Protein AF-A0A831X193-F1 (afdb_monomer)

Secondary structure (DSSP, 8-state):
-EE-TTT--EE-TT-SB-TTT--B----------------------GGG--S-----PPPPP----PPPPPPP-PPP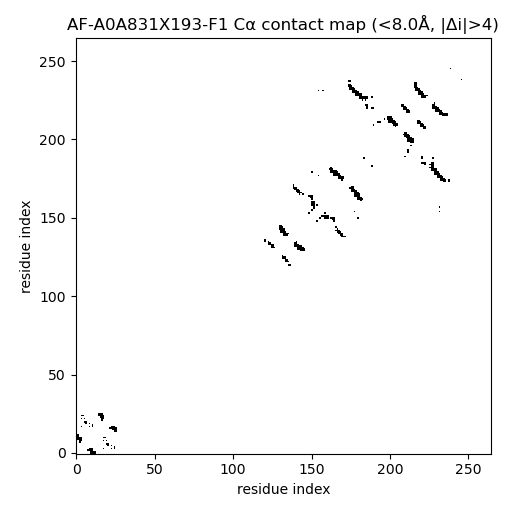PPPPPP----THHHHHHHHHHHHHHHHHHHHHHHHHHHHHHS--------BTTEEEEEETTEEEEEETTS---HHHHHGGG--TTPEEEEEEE-GGG-EEEEEEESS-HHHHHHHHHHH--SEEEEEEETTEEEEEETTEEEEEEEETTEEEEEEEESS--TT-TTS---PPPPPPPPPPPPPPPPP-

Mean predicted aligned error: 22.87 Å

Nearest PDB structures (foldseek):
  1vr8-assembly1_A  TM=3.930E-01  e=2.873E-01  Thermotoga maritima
  4v19-assembly1_X  TM=3.098E-01  e=3.589E+00  Sus scrofa
  6zm5-assembly1_U  TM=2.955E-01  e=4.752E+00  Homo sapiens
  7nqh-assembly1_BX  TM=2.804E-01  e=4.752E+00  Sus scrofa

Foldseek 3Di:
DDADPVPRDDDDPPDQADPPPGHGPDDPPDPPPDDPPDPPDDDDPDPPPPDDDDDDDDDDDDDPPDDDDDDDDPDDDDDDDDDDDDDCVVVVVVVVVVVVVVVVVVVVVVCVVVCVVPDQPDFPQPCPPAWGWTDRDPWTWTQGPDDDPQQCVVVPLPDDRQWAWRGKTDPDQFKIKTKTKHLDDQVVVVVVCVVSQPAFPDWDDDPFWTWTAHQFWIWIWGDDPSMIMIITIGGHPPPDDPPDPPPPPDDPPDDPDDPPDDDDD

Radius of gyration: 37.81 Å; Cα contacts (8 Å, |Δi|>4): 273; chains: 1; bounding box: 96×84×96 Å

pLDDT: mean 70.25, std 16.81, range [34.94, 93.31]

Sequence (265 aa):
MALCPSCGTEANETARFCRKCGSRLMAPLQDEIPTQNLPAGAAPPDPAAQRTTGATYMPPVLPETYATPPPSPVFAAPAAAPPKKRSKFLYIALGSMLFFVILIVAGIGAAFWFISRNIPRMPQVSTDGKKTSVSIGDKQIVVDESGEISASEVLGEFAYEDAKVVSSITYGDKGKLVVMETDDPFEDVAEYYKSKIKERRFFSEADQAMVIAFDKGMVTITPEGDKTKISVLMGETIPGIPGLPGIPPIPPPPPPEAPPPVPKR

Structure (mmCIF, N/CA/C/O backbone):
data_AF-A0A831X193-F1
#
_entry.id   AF-A0A831X193-F1
#
loop_
_atom_site.group_PDB
_atom_site.id
_atom_site.type_symbol
_atom_site.label_atom_id
_atom_site.label_alt_id
_atom_site.label_comp_id
_atom_site.label_asym_id
_atom_site.label_entity_id
_atom_site.label_seq_id
_atom_site.pdbx_PDB_ins_code
_atom_site.Cartn_x
_atom_site.Cartn_y
_atom_site.Cartn_z
_atom_site.occupancy
_atom_site.B_iso_or_equiv
_atom_site.auth_seq_id
_atom_site.auth_comp_id
_atom_site.auth_asym_id
_atom_site.auth_atom_id
_atom_site.pdbx_PDB_model_num
ATOM 1 N N . MET A 1 1 ? 21.883 -16.047 -5.860 1.00 73.50 1 MET A N 1
ATOM 2 C CA . MET A 1 1 ? 21.391 -14.695 -6.200 1.00 73.50 1 MET A CA 1
ATOM 3 C C . MET A 1 1 ? 20.637 -14.194 -4.975 1.00 73.50 1 MET A C 1
ATOM 5 O O . MET A 1 1 ? 19.925 -14.998 -4.388 1.00 73.50 1 MET A O 1
ATOM 9 N N . ALA A 1 2 ? 20.807 -12.941 -4.543 1.00 83.38 2 ALA A N 1
ATOM 10 C CA . ALA A 1 2 ? 20.190 -12.435 -3.308 1.00 83.38 2 ALA A CA 1
ATOM 11 C C . ALA A 1 2 ? 19.056 -11.447 -3.619 1.00 83.38 2 ALA A C 1
ATOM 13 O O . ALA A 1 2 ? 19.139 -10.699 -4.590 1.00 83.38 2 ALA A O 1
ATOM 14 N N . LEU A 1 3 ? 18.004 -11.416 -2.801 1.00 89.94 3 LEU A N 1
ATOM 15 C CA . LEU A 1 3 ? 16.920 -10.438 -2.928 1.00 89.94 3 LEU A CA 1
ATOM 16 C C . LEU A 1 3 ? 17.156 -9.268 -1.975 1.00 89.94 3 LEU A C 1
ATOM 18 O O . LEU A 1 3 ? 17.534 -9.451 -0.820 1.00 89.94 3 LEU A O 1
ATOM 22 N N . CYS A 1 4 ? 16.922 -8.051 -2.459 1.00 90.94 4 CYS A N 1
ATOM 23 C CA . CYS A 1 4 ? 16.998 -6.863 -1.625 1.00 90.94 4 CYS A CA 1
ATOM 24 C C . CYS A 1 4 ? 15.888 -6.870 -0.558 1.00 90.94 4 CYS A C 1
ATOM 26 O O . CYS A 1 4 ? 14.716 -6.855 -0.936 1.00 90.94 4 CYS A O 1
ATOM 28 N N . PRO A 1 5 ? 16.210 -6.782 0.745 1.00 87.06 5 PRO A N 1
ATOM 29 C CA . PRO A 1 5 ? 15.198 -6.793 1.803 1.00 87.06 5 PRO A CA 1
ATOM 30 C C . PRO A 1 5 ? 14.317 -5.536 1.800 1.00 87.06 5 PRO A C 1
ATOM 32 O O . PRO A 1 5 ? 13.207 -5.562 2.311 1.00 87.06 5 PRO A O 1
ATOM 35 N N . SER A 1 6 ? 14.783 -4.434 1.204 1.00 90.12 6 SER A N 1
ATOM 36 C CA . SER A 1 6 ? 14.039 -3.167 1.189 1.00 90.12 6 SER A CA 1
ATOM 37 C C . SER A 1 6 ? 13.126 -2.994 -0.024 1.00 90.12 6 SER A C 1
ATOM 39 O O . SER A 1 6 ? 12.162 -2.246 0.055 1.00 90.12 6 SER A O 1
ATOM 41 N N . CYS A 1 7 ? 13.435 -3.611 -1.171 1.00 91.50 7 CYS A N 1
ATOM 42 C CA . CYS A 1 7 ? 12.650 -3.405 -2.400 1.00 91.50 7 CYS A CA 1
ATOM 43 C C . CYS A 1 7 ? 12.382 -4.674 -3.223 1.00 91.50 7 CYS A C 1
ATOM 45 O O . CYS A 1 7 ? 11.869 -4.578 -4.340 1.00 91.50 7 CYS A O 1
ATOM 47 N N . GLY A 1 8 ? 12.786 -5.847 -2.728 1.00 89.88 8 GLY A N 1
ATOM 48 C CA . GLY A 1 8 ? 12.520 -7.150 -3.345 1.00 89.88 8 GLY A CA 1
ATOM 49 C C . GLY A 1 8 ? 13.211 -7.392 -4.687 1.00 89.88 8 GLY A C 1
ATOM 50 O O . GLY A 1 8 ? 12.898 -8.358 -5.369 1.00 89.88 8 GLY A O 1
ATOM 51 N N . THR A 1 9 ? 14.123 -6.515 -5.110 1.00 93.19 9 THR A N 1
ATOM 52 C CA . THR A 1 9 ? 14.795 -6.654 -6.409 1.00 93.19 9 THR A CA 1
ATOM 53 C C . THR A 1 9 ? 16.001 -7.569 -6.298 1.00 93.19 9 THR A C 1
ATOM 55 O O . THR A 1 9 ? 16.767 -7.472 -5.336 1.00 93.19 9 THR A O 1
ATOM 58 N N . GLU A 1 10 ? 16.168 -8.432 -7.296 1.00 91.81 10 GLU A N 1
ATOM 59 C CA . GLU A 1 10 ? 17.323 -9.312 -7.416 1.00 91.81 10 GLU A CA 1
ATOM 60 C C . GLU A 1 10 ? 18.619 -8.506 -7.476 1.00 91.81 10 GLU A C 1
ATOM 62 O O . GLU A 1 10 ? 18.761 -7.519 -8.204 1.00 91.81 10 GLU A O 1
ATOM 67 N N . ALA A 1 11 ? 19.580 -8.942 -6.680 1.00 88.25 11 ALA A N 1
ATOM 68 C CA . ALA A 1 11 ? 20.898 -8.374 -6.601 1.00 88.25 11 ALA A CA 1
ATOM 69 C C . ALA A 1 11 ? 21.957 -9.473 -6.662 1.00 88.25 11 ALA A C 1
ATOM 71 O O . ALA A 1 11 ? 21.767 -10.624 -6.254 1.00 88.25 11 ALA A O 1
ATOM 72 N N . ASN A 1 12 ? 23.113 -9.086 -7.191 1.00 84.75 12 ASN A N 1
ATOM 73 C CA . ASN A 1 12 ? 24.299 -9.921 -7.142 1.00 84.75 12 ASN A CA 1
ATOM 74 C C . ASN A 1 12 ? 24.701 -10.129 -5.671 1.00 84.75 12 ASN A C 1
ATOM 76 O O . ASN A 1 12 ? 24.709 -9.172 -4.903 1.00 84.75 12 ASN A O 1
ATOM 80 N N . GLU A 1 13 ? 25.055 -11.356 -5.292 1.00 79.62 13 GLU A N 1
ATOM 81 C CA . GLU A 1 13 ? 25.441 -11.718 -3.917 1.00 79.62 13 GLU A CA 1
ATOM 82 C C . GLU A 1 13 ? 26.675 -10.951 -3.414 1.00 79.62 13 GLU A C 1
ATOM 84 O O . GLU A 1 13 ? 26.859 -10.786 -2.215 1.00 79.62 13 GLU A O 1
ATOM 89 N N . THR A 1 14 ? 27.498 -10.427 -4.327 1.00 83.12 14 THR A N 1
ATOM 90 C CA . THR A 1 14 ? 28.663 -9.586 -4.005 1.00 83.12 14 THR A CA 1
ATOM 91 C C . THR A 1 14 ? 28.343 -8.087 -3.930 1.00 83.12 14 THR A C 1
ATOM 93 O O . THR A 1 14 ? 29.209 -7.279 -3.583 1.00 83.12 14 THR A O 1
ATOM 96 N N . ALA A 1 15 ? 27.117 -7.671 -4.266 1.00 84.94 15 ALA A N 1
ATOM 97 C CA . ALA A 1 15 ? 26.733 -6.266 -4.243 1.00 84.94 15 ALA A CA 1
ATOM 98 C C . ALA A 1 15 ? 26.520 -5.792 -2.799 1.00 84.94 15 ALA A C 1
ATOM 100 O O . ALA A 1 15 ? 25.685 -6.316 -2.074 1.00 84.94 15 ALA A O 1
ATOM 101 N N . ARG A 1 16 ? 27.238 -4.739 -2.393 1.00 88.62 16 ARG A N 1
ATOM 102 C CA . ARG A 1 16 ? 27.082 -4.134 -1.055 1.00 88.62 16 ARG A CA 1
ATOM 103 C C . ARG A 1 16 ? 25.801 -3.304 -0.921 1.00 88.62 16 ARG A C 1
ATOM 105 O O . ARG A 1 16 ? 25.277 -3.163 0.182 1.00 88.62 16 ARG A O 1
ATOM 112 N N . PHE A 1 17 ? 25.298 -2.782 -2.041 1.00 92.12 17 PHE A N 1
ATOM 113 C CA . PHE A 1 17 ? 24.125 -1.912 -2.116 1.00 92.12 17 PHE A CA 1
ATOM 114 C C . PHE A 1 17 ? 23.196 -2.332 -3.261 1.00 92.12 17 PHE A C 1
ATOM 116 O O . PHE A 1 17 ? 23.651 -2.784 -4.316 1.00 92.12 17 PHE A O 1
ATOM 123 N N . CYS A 1 18 ? 21.893 -2.143 -3.072 1.00 92.31 18 CYS A N 1
ATOM 124 C CA . CYS A 1 18 ? 20.879 -2.374 -4.085 1.00 92.31 18 CYS A CA 1
ATOM 125 C C . CYS A 1 18 ? 20.946 -1.288 -5.164 1.00 92.31 18 CYS A C 1
ATOM 127 O O . CYS A 1 18 ? 20.848 -0.101 -4.866 1.00 92.31 18 CYS A O 1
ATOM 129 N N . ARG A 1 19 ? 21.027 -1.686 -6.438 1.00 91.25 19 ARG A N 1
ATOM 130 C CA . ARG A 1 19 ? 21.052 -0.741 -7.570 1.00 91.25 19 ARG A CA 1
ATOM 131 C C . ARG A 1 19 ? 19.711 -0.050 -7.839 1.00 91.25 19 ARG A C 1
ATOM 133 O O . ARG A 1 19 ? 19.689 0.921 -8.583 1.00 91.25 19 ARG A O 1
ATOM 140 N N . LYS A 1 20 ? 18.608 -0.556 -7.273 1.00 92.25 20 LYS A N 1
ATOM 141 C CA . LYS A 1 20 ? 17.260 -0.007 -7.484 1.00 92.25 20 LYS A CA 1
ATOM 142 C C . LYS A 1 20 ? 16.848 0.987 -6.400 1.00 92.25 20 LYS A C 1
ATOM 144 O O . LYS A 1 20 ? 16.319 2.037 -6.730 1.00 92.25 20 LYS A O 1
ATOM 149 N N . CYS A 1 21 ? 17.076 0.662 -5.127 1.00 91.75 21 CYS A N 1
ATOM 150 C CA . CYS A 1 21 ? 16.648 1.503 -4.001 1.00 91.75 21 CYS A CA 1
ATOM 151 C C . CYS A 1 21 ? 17.797 2.039 -3.134 1.00 91.75 21 CYS A C 1
ATOM 153 O O . CYS A 1 21 ? 17.545 2.774 -2.187 1.00 91.75 21 CYS A O 1
ATOM 155 N N . GLY A 1 22 ? 19.048 1.653 -3.405 1.00 90.12 22 GLY A N 1
ATOM 156 C CA . GLY A 1 22 ? 20.216 2.101 -2.641 1.00 90.12 22 GLY A CA 1
ATOM 157 C C . GLY A 1 22 ? 20.411 1.430 -1.276 1.00 90.12 22 GLY A C 1
ATOM 158 O O . GLY A 1 22 ? 21.401 1.721 -0.606 1.00 90.12 22 GLY A O 1
ATOM 159 N N . SER A 1 23 ? 19.524 0.524 -0.846 1.00 91.12 23 SER A N 1
ATOM 160 C CA . SER A 1 23 ? 19.652 -0.112 0.471 1.00 91.12 23 SER A CA 1
ATOM 161 C C . SER A 1 23 ? 20.858 -1.052 0.559 1.00 91.12 23 SER A C 1
ATOM 163 O O . SER A 1 23 ? 21.284 -1.641 -0.436 1.00 91.12 23 SER A O 1
ATOM 165 N N . ARG A 1 24 ? 21.441 -1.192 1.755 1.00 89.12 24 ARG A N 1
ATOM 166 C CA . ARG A 1 24 ? 22.560 -2.116 1.997 1.00 89.12 24 ARG A CA 1
ATOM 167 C C . ARG A 1 24 ? 22.063 -3.561 1.946 1.00 89.12 24 ARG A C 1
ATOM 169 O O . ARG A 1 24 ? 21.052 -3.883 2.559 1.00 89.12 24 ARG A O 1
ATOM 176 N N . LEU A 1 25 ? 22.773 -4.415 1.213 1.00 87.31 25 LEU A N 1
ATOM 177 C CA . LEU A 1 25 ? 22.426 -5.834 1.041 1.00 87.31 25 LEU A CA 1
ATOM 178 C C . LEU A 1 25 ? 23.230 -6.752 1.963 1.00 87.31 25 LEU A C 1
ATOM 180 O O . LEU A 1 25 ? 22.760 -7.824 2.325 1.00 87.31 25 LEU A O 1
ATOM 184 N N . MET A 1 26 ? 24.428 -6.319 2.360 1.00 75.88 26 MET A N 1
ATOM 185 C CA . MET A 1 26 ? 25.214 -6.998 3.381 1.00 75.88 26 MET A CA 1
ATOM 186 C C . MET A 1 26 ? 24.962 -6.323 4.726 1.00 75.88 26 MET A C 1
ATOM 188 O O . MET A 1 26 ? 25.371 -5.178 4.936 1.00 75.88 26 MET A O 1
ATOM 192 N N . ALA A 1 27 ? 24.319 -7.045 5.640 1.00 64.94 27 ALA A N 1
ATOM 193 C CA . ALA A 1 27 ? 24.503 -6.779 7.056 1.00 64.94 27 ALA A CA 1
ATOM 194 C C . ALA A 1 27 ? 25.955 -7.159 7.399 1.00 64.94 27 ALA A C 1
ATOM 196 O O . ALA A 1 27 ? 26.384 -8.257 7.028 1.00 64.94 27 ALA A O 1
ATOM 197 N N . PRO A 1 28 ? 26.755 -6.293 8.045 1.00 53.69 28 PRO A N 1
ATOM 198 C CA . PRO A 1 28 ? 27.943 -6.798 8.709 1.00 53.69 28 PRO A CA 1
ATOM 199 C C . PRO A 1 28 ? 27.458 -7.815 9.746 1.00 53.69 28 PRO A C 1
ATOM 201 O O . PRO A 1 28 ? 26.552 -7.507 10.519 1.00 53.69 28 PRO A O 1
ATOM 204 N N . LEU A 1 29 ? 28.029 -9.022 9.739 1.00 49.09 29 LEU A N 1
ATOM 205 C CA . LEU A 1 29 ? 28.029 -9.860 10.932 1.00 49.09 29 LEU A CA 1
ATOM 206 C C . LEU A 1 29 ? 28.669 -9.003 12.024 1.00 49.09 29 LEU A C 1
ATOM 208 O O . LEU A 1 29 ? 29.875 -8.760 12.006 1.00 49.09 29 LEU A O 1
ATOM 212 N N . GLN A 1 30 ? 27.829 -8.425 12.872 1.00 49.09 30 GLN A N 1
ATOM 213 C CA . GLN A 1 30 ? 28.268 -7.752 14.073 1.00 49.09 30 GLN A CA 1
ATOM 214 C C . GLN A 1 30 ? 28.694 -8.862 15.028 1.00 49.09 30 GLN A C 1
ATOM 216 O O . GLN A 1 30 ? 27.872 -9.423 15.742 1.00 49.09 30 GLN A O 1
ATOM 221 N N . ASP A 1 31 ? 29.988 -9.167 15.045 1.00 53.47 31 ASP A N 1
ATOM 222 C CA . ASP A 1 31 ? 30.621 -9.268 16.350 1.00 53.47 31 ASP A CA 1
ATOM 223 C C . ASP A 1 31 ? 30.536 -7.854 16.930 1.00 53.47 31 ASP A C 1
ATOM 225 O O . ASP A 1 31 ? 31.276 -6.948 16.532 1.00 53.47 31 ASP A O 1
ATOM 229 N N . GLU A 1 32 ? 29.523 -7.627 17.766 1.00 58.47 32 GLU A N 1
ATOM 230 C CA . GLU A 1 32 ? 29.393 -6.417 18.567 1.00 58.47 32 GLU A CA 1
ATOM 231 C C . GLU A 1 32 ? 30.626 -6.319 19.467 1.00 58.47 32 GLU A C 1
ATOM 233 O O . GLU A 1 32 ? 30.670 -6.840 20.579 1.00 58.47 32 GLU A O 1
ATOM 238 N N . ILE A 1 33 ? 31.661 -5.632 18.989 1.00 58.41 33 ILE A N 1
ATOM 239 C CA . ILE A 1 33 ? 32.638 -5.046 19.894 1.00 58.41 33 ILE A CA 1
ATOM 240 C C . ILE A 1 33 ? 31.865 -3.953 20.641 1.00 58.41 33 ILE A C 1
ATOM 242 O O . ILE A 1 33 ? 31.308 -3.067 19.982 1.00 58.41 33 ILE A O 1
ATOM 246 N N . PRO A 1 34 ? 31.793 -3.999 21.984 1.00 63.81 34 PRO A N 1
ATOM 247 C CA . PRO A 1 34 ? 31.086 -2.998 22.764 1.00 63.81 34 PRO A CA 1
ATOM 248 C C . PRO A 1 34 ? 31.593 -1.615 22.373 1.00 63.81 34 PRO A C 1
ATOM 250 O O . PRO A 1 34 ? 32.782 -1.318 22.505 1.00 63.81 34 PRO A O 1
ATOM 253 N N . THR A 1 35 ? 30.696 -0.771 21.866 1.00 61.88 35 THR A N 1
ATOM 254 C CA . THR A 1 35 ? 31.020 0.632 21.616 1.00 61.88 35 THR A CA 1
ATOM 255 C C . THR A 1 35 ? 31.383 1.249 22.962 1.00 61.88 35 THR A C 1
ATOM 257 O O . THR A 1 35 ? 30.531 1.402 23.837 1.00 61.88 35 THR A O 1
ATOM 260 N N . GLN A 1 36 ? 32.665 1.558 23.155 1.00 68.69 36 GLN A N 1
ATOM 261 C CA . GLN A 1 36 ? 33.128 2.279 24.330 1.00 68.69 36 GLN A CA 1
ATOM 262 C C . GLN A 1 36 ? 32.456 3.654 24.326 1.00 68.69 36 GLN A C 1
ATOM 264 O O . GLN A 1 36 ? 32.756 4.495 23.479 1.00 68.69 36 GLN A O 1
ATOM 269 N N . ASN A 1 37 ? 31.537 3.878 25.268 1.00 61.72 37 ASN A N 1
ATOM 270 C CA . ASN A 1 37 ? 31.042 5.214 25.577 1.00 61.72 37 ASN A CA 1
ATOM 271 C C . ASN A 1 37 ? 32.228 6.042 26.081 1.00 61.72 37 ASN A C 1
ATOM 273 O O . ASN A 1 37 ? 32.642 5.925 27.236 1.00 61.72 37 ASN A O 1
ATOM 277 N N . LEU A 1 38 ? 32.804 6.851 25.195 1.00 67.00 38 LEU A N 1
ATOM 278 C CA . LEU A 1 38 ? 33.700 7.925 25.593 1.00 67.00 38 LEU A CA 1
ATOM 279 C C . LEU A 1 38 ? 32.885 8.905 26.451 1.00 67.00 38 LEU A C 1
ATOM 281 O O . LEU A 1 38 ? 31.767 9.257 26.061 1.00 67.00 38 LEU A O 1
ATOM 285 N N . PRO A 1 39 ? 33.396 9.339 27.618 1.00 66.31 39 PRO A N 1
ATOM 286 C CA . PRO A 1 39 ? 32.739 10.379 28.394 1.00 66.31 39 PRO A CA 1
ATOM 287 C C . PRO A 1 39 ? 32.522 11.597 27.496 1.00 66.31 39 PRO A C 1
ATOM 289 O O . PRO A 1 39 ? 33.375 11.903 26.661 1.00 66.31 39 PRO A O 1
ATOM 292 N N . ALA A 1 40 ? 31.381 12.267 27.668 1.00 62.28 40 ALA A N 1
ATOM 293 C CA . ALA A 1 40 ? 31.058 13.514 26.988 1.00 62.28 40 ALA A CA 1
ATOM 294 C C . ALA A 1 40 ? 32.113 14.574 27.345 1.00 62.28 40 ALA A C 1
ATOM 296 O O . ALA A 1 40 ? 31.983 15.325 28.311 1.00 62.28 40 ALA A O 1
ATOM 297 N N . GLY A 1 41 ? 33.207 14.569 26.587 1.00 59.09 41 GLY A N 1
ATOM 298 C CA . GLY A 1 41 ? 34.211 15.612 26.578 1.00 59.09 41 GLY A CA 1
ATOM 299 C C . GLY A 1 41 ? 33.568 16.888 26.061 1.00 59.09 41 GLY A C 1
ATOM 300 O O . GLY A 1 41 ? 32.733 16.844 25.159 1.00 59.09 41 GLY A O 1
ATOM 301 N N . ALA A 1 42 ? 33.933 17.997 26.698 1.00 61.22 42 ALA A N 1
ATOM 302 C CA . ALA A 1 42 ? 33.424 19.336 26.452 1.00 61.22 42 ALA A CA 1
ATOM 303 C C . ALA A 1 42 ? 33.214 19.649 24.962 1.00 61.22 42 ALA A C 1
ATOM 305 O O . ALA A 1 42 ? 33.984 19.211 24.105 1.00 61.22 42 ALA A O 1
ATOM 306 N N . ALA A 1 43 ? 32.170 20.441 24.698 1.00 58.84 43 ALA A N 1
ATOM 307 C CA . ALA A 1 43 ? 31.833 20.958 23.382 1.00 58.84 43 ALA A CA 1
ATOM 308 C C . ALA A 1 43 ? 33.096 21.381 22.603 1.00 58.84 43 ALA A C 1
ATOM 310 O O . ALA A 1 43 ? 33.970 22.038 23.180 1.00 58.84 43 ALA A O 1
ATOM 311 N N . PRO A 1 44 ? 33.212 21.013 21.315 1.00 61.47 44 PRO A N 1
ATOM 312 C CA . PRO A 1 44 ? 34.333 21.449 20.500 1.00 61.47 44 PRO A CA 1
ATOM 313 C C . PRO A 1 44 ? 34.376 22.985 20.496 1.00 61.47 44 PRO A C 1
ATOM 315 O O . PRO A 1 44 ? 33.325 23.615 20.345 1.00 61.47 44 PRO A O 1
ATOM 318 N N . PRO A 1 45 ? 35.552 23.609 20.686 1.00 61.16 45 PRO A N 1
ATOM 319 C CA . PRO A 1 45 ? 35.663 25.048 20.561 1.00 61.16 45 PRO A CA 1
ATOM 320 C C . PRO A 1 45 ? 35.310 25.474 19.133 1.00 61.16 45 PRO A C 1
ATOM 322 O O . PRO A 1 45 ? 35.615 24.790 18.155 1.00 61.16 45 PRO A O 1
ATOM 325 N N . ASP A 1 46 ? 34.649 26.622 19.068 1.00 50.34 46 ASP A N 1
ATOM 326 C CA . ASP A 1 46 ? 34.223 27.346 17.877 1.00 50.34 46 ASP A CA 1
ATOM 327 C C . ASP A 1 46 ? 35.296 27.313 16.757 1.00 50.34 46 ASP A C 1
ATOM 329 O O . ASP A 1 46 ? 36.438 27.730 16.994 1.00 50.34 46 ASP A O 1
ATOM 333 N N . PRO A 1 47 ? 34.985 26.866 15.521 1.00 51.00 47 PRO A N 1
ATOM 334 C CA . PRO A 1 47 ? 35.955 26.838 14.420 1.00 51.00 47 PRO A CA 1
ATOM 335 C C . PRO A 1 47 ? 36.401 28.236 13.946 1.00 51.00 47 PRO A C 1
ATOM 337 O O . PRO A 1 47 ? 37.230 28.355 13.043 1.00 51.00 47 PRO A O 1
ATOM 340 N N . ALA A 1 48 ? 35.907 29.310 14.567 1.00 53.94 48 ALA A N 1
ATOM 341 C CA . ALA A 1 48 ? 36.287 30.684 14.262 1.00 53.94 48 ALA A CA 1
ATOM 342 C C . ALA A 1 48 ? 37.686 31.107 14.772 1.00 53.94 48 ALA A C 1
ATOM 344 O O . ALA A 1 48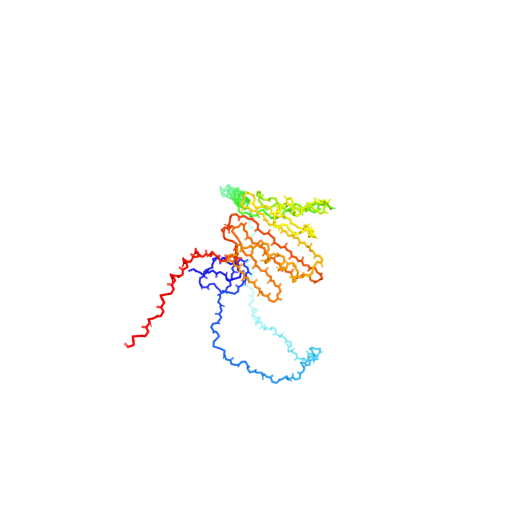 ? 38.154 32.182 14.395 1.00 53.94 48 ALA A O 1
ATOM 345 N N . ALA A 1 49 ? 38.383 30.298 15.584 1.00 54.94 49 ALA A N 1
ATOM 346 C CA . ALA A 1 49 ? 39.626 30.718 16.254 1.00 54.94 49 ALA A CA 1
ATOM 347 C C . ALA A 1 49 ? 40.940 30.089 15.736 1.00 54.94 49 ALA A C 1
ATOM 349 O O . ALA A 1 49 ? 41.992 30.319 16.329 1.00 54.94 49 ALA A O 1
ATOM 350 N N . GLN A 1 50 ? 40.942 29.348 14.622 1.00 50.94 50 GLN A N 1
ATOM 351 C CA . GLN A 1 50 ? 42.184 28.863 13.991 1.00 50.94 50 GLN A CA 1
ATOM 352 C C . GLN A 1 50 ? 42.457 29.573 12.662 1.00 50.94 50 GLN A C 1
ATOM 354 O O . GLN A 1 50 ? 42.419 28.998 11.578 1.00 50.94 50 GLN A O 1
ATOM 359 N N . ARG A 1 51 ? 42.785 30.863 12.757 1.00 54.56 51 ARG A N 1
ATOM 360 C CA . ARG A 1 51 ? 43.557 31.564 11.727 1.00 54.56 51 ARG A CA 1
ATOM 361 C C . ARG A 1 51 ? 44.855 32.061 12.334 1.00 54.56 51 ARG A C 1
ATOM 363 O O . ARG A 1 51 ? 44.961 33.227 12.691 1.00 54.56 51 ARG A O 1
ATOM 370 N N . THR A 1 52 ? 45.856 31.191 12.373 1.00 52.94 52 THR A N 1
ATOM 371 C CA . THR A 1 52 ? 47.246 31.630 12.507 1.00 52.94 52 THR A CA 1
ATOM 372 C C . THR A 1 52 ? 48.197 30.606 11.894 1.00 52.94 52 THR A C 1
ATOM 374 O O . THR A 1 52 ? 48.278 29.458 12.316 1.00 52.94 52 THR A O 1
ATOM 377 N N . THR A 1 53 ? 48.897 31.091 10.863 1.00 57.34 53 THR A N 1
ATOM 378 C CA . THR A 1 53 ? 50.200 30.645 10.341 1.00 57.34 53 THR A CA 1
ATOM 379 C C . THR A 1 53 ? 50.304 29.212 9.805 1.00 57.34 53 THR A C 1
ATOM 381 O O . THR A 1 53 ? 50.979 28.366 10.381 1.00 57.34 53 THR A O 1
ATOM 384 N N . GLY A 1 54 ? 49.712 28.973 8.631 1.00 49.56 54 GLY A N 1
ATOM 385 C CA . GLY A 1 54 ? 50.099 27.875 7.738 1.00 49.56 54 GLY A CA 1
ATOM 386 C C . GLY A 1 54 ? 51.005 28.400 6.624 1.00 49.56 54 GLY A C 1
ATOM 387 O O . GLY A 1 54 ? 50.660 29.378 5.967 1.00 49.56 54 GLY A O 1
ATOM 388 N N . ALA A 1 55 ? 52.176 27.784 6.465 1.00 59.53 55 ALA A N 1
ATOM 389 C CA . ALA A 1 55 ? 53.255 28.189 5.573 1.00 59.53 55 ALA A CA 1
ATOM 390 C C . ALA A 1 55 ? 52.809 28.478 4.128 1.00 59.53 55 ALA A C 1
ATOM 392 O O . ALA A 1 55 ? 52.115 27.681 3.496 1.00 59.53 55 ALA A O 1
ATOM 393 N N . THR A 1 56 ? 53.284 29.606 3.598 1.00 56.88 56 THR A N 1
ATOM 394 C CA . THR A 1 56 ? 53.244 29.942 2.175 1.00 56.88 56 THR A CA 1
ATOM 395 C C . THR A 1 56 ? 53.898 28.817 1.380 1.00 56.88 56 THR A C 1
ATOM 397 O O . THR A 1 56 ? 55.102 28.586 1.486 1.00 56.88 56 THR A O 1
ATOM 400 N N . TYR A 1 57 ? 53.096 28.108 0.591 1.00 62.16 57 TYR A N 1
ATOM 401 C CA . TYR A 1 57 ? 53.580 27.134 -0.376 1.00 62.16 57 TYR A CA 1
ATOM 402 C C . TYR A 1 57 ? 54.461 27.856 -1.404 1.00 62.16 57 TYR A C 1
ATOM 404 O O . TYR A 1 57 ? 53.967 28.628 -2.226 1.00 62.16 57 TYR A O 1
ATOM 412 N N . MET A 1 58 ? 55.774 27.636 -1.320 1.00 64.56 58 MET A N 1
ATOM 413 C CA . MET A 1 58 ? 56.739 28.100 -2.310 1.00 64.56 58 MET A CA 1
ATOM 414 C C . MET A 1 58 ? 56.884 27.003 -3.374 1.00 64.56 58 MET A C 1
ATOM 416 O O . MET A 1 58 ? 57.288 25.889 -3.031 1.00 64.56 58 MET A O 1
ATOM 420 N N . PRO A 1 59 ? 56.532 27.262 -4.644 1.00 71.75 59 PRO A N 1
ATOM 421 C CA . PRO A 1 59 ? 56.724 26.282 -5.703 1.00 71.75 59 PRO A CA 1
ATOM 422 C C . PRO A 1 59 ? 58.226 26.043 -5.951 1.00 71.75 59 PRO A C 1
ATOM 424 O O . PRO A 1 59 ? 59.029 26.969 -5.797 1.00 71.75 59 PRO A O 1
ATOM 427 N N . PRO A 1 60 ? 58.633 24.822 -6.340 1.00 69.88 60 PRO A N 1
ATOM 428 C CA . PRO A 1 60 ? 60.022 24.527 -6.665 1.00 69.88 60 PRO A CA 1
ATOM 429 C C . PRO A 1 60 ? 60.463 25.306 -7.911 1.00 69.88 60 PRO A C 1
ATOM 431 O O . PRO A 1 60 ? 59.843 25.226 -8.972 1.00 69.88 60 PRO A O 1
ATOM 434 N N . VAL A 1 61 ? 61.555 26.057 -7.768 1.00 66.19 61 VAL A N 1
ATOM 435 C CA . VAL A 1 61 ? 62.229 26.775 -8.854 1.00 66.19 61 VAL A CA 1
ATOM 436 C C . VAL A 1 61 ? 62.981 25.754 -9.713 1.00 66.19 61 VAL A C 1
ATOM 438 O O . VAL A 1 61 ? 63.865 25.055 -9.219 1.00 66.19 61 VAL A O 1
ATOM 441 N N . LEU A 1 62 ? 62.616 25.647 -10.993 1.00 69.00 62 LEU A N 1
ATOM 442 C CA . LEU A 1 62 ? 63.391 24.902 -11.988 1.00 69.00 62 LEU A CA 1
ATOM 443 C C . LEU A 1 62 ? 64.708 25.643 -12.290 1.00 69.00 62 LEU A C 1
ATOM 445 O O . LEU A 1 62 ? 64.679 26.865 -12.440 1.00 69.00 62 LEU A O 1
ATOM 449 N N . PRO A 1 63 ? 65.849 24.947 -12.438 1.00 62.88 63 PRO A N 1
ATOM 450 C CA . PRO A 1 63 ? 67.084 25.576 -12.885 1.00 62.88 63 PRO A CA 1
ATOM 451 C C . PRO A 1 63 ? 66.959 26.010 -14.352 1.00 62.88 63 PRO A C 1
ATOM 453 O O . PRO A 1 63 ? 66.881 25.185 -15.264 1.00 62.88 63 PRO A O 1
ATOM 456 N N . GLU A 1 64 ? 66.976 27.322 -14.581 1.00 61.09 64 GLU A N 1
ATOM 457 C CA . GLU A 1 64 ? 67.193 27.926 -15.894 1.00 61.09 64 GLU A CA 1
ATOM 458 C C . GLU A 1 64 ? 68.612 27.610 -16.368 1.00 61.09 64 GLU A C 1
ATOM 460 O O . GLU A 1 64 ? 69.579 28.307 -16.065 1.00 61.09 64 GLU A O 1
ATOM 465 N N . THR A 1 65 ? 68.744 26.528 -17.130 1.00 53.38 65 THR A N 1
ATOM 466 C CA . THR A 1 65 ? 69.949 26.289 -17.923 1.00 53.38 65 THR A CA 1
ATOM 467 C C . THR A 1 65 ? 69.677 26.841 -19.316 1.00 53.38 65 THR A C 1
ATOM 469 O O . THR A 1 65 ? 69.140 26.154 -20.184 1.00 53.38 65 THR A O 1
ATOM 472 N N . TYR A 1 66 ? 69.985 28.122 -19.513 1.00 53.34 66 TYR A N 1
ATOM 473 C CA . TYR A 1 66 ? 69.959 28.749 -20.829 1.00 53.34 66 TYR A CA 1
ATOM 474 C C . TYR A 1 66 ? 71.125 28.218 -21.665 1.00 53.34 66 TYR A C 1
ATOM 476 O O . TYR A 1 66 ? 72.258 28.678 -21.539 1.00 53.34 66 TYR A O 1
ATOM 484 N N . ALA A 1 67 ? 70.846 27.250 -22.536 1.00 54.97 67 ALA A N 1
ATOM 485 C CA . ALA A 1 67 ? 71.696 27.004 -23.691 1.00 54.97 67 ALA A CA 1
ATOM 486 C C . ALA A 1 67 ? 71.429 28.113 -24.719 1.00 54.97 67 ALA A C 1
ATOM 488 O O . ALA A 1 67 ? 70.282 28.372 -25.088 1.00 54.97 67 ALA A O 1
ATOM 489 N N . THR A 1 68 ? 72.487 28.788 -25.159 1.00 61.94 68 THR A N 1
ATOM 490 C CA . THR A 1 68 ? 72.428 29.771 -26.240 1.00 61.94 68 THR A CA 1
ATOM 491 C C . THR A 1 68 ? 71.901 29.113 -27.522 1.00 61.94 68 THR A C 1
ATOM 493 O O . THR A 1 68 ? 72.352 28.022 -27.881 1.00 61.94 68 THR A O 1
ATOM 496 N N . PRO A 1 69 ? 70.951 29.740 -28.237 1.00 65.12 69 PRO A N 1
ATOM 497 C CA . PRO A 1 69 ? 70.510 29.221 -29.523 1.00 65.12 69 PRO A CA 1
ATOM 498 C C . PRO A 1 69 ? 71.660 29.325 -30.544 1.00 65.12 69 PRO A C 1
ATOM 500 O O . PRO A 1 69 ? 72.351 30.348 -30.578 1.00 65.12 69 PRO A O 1
ATOM 503 N N . PRO A 1 70 ? 71.889 28.301 -31.387 1.00 71.88 70 PRO A N 1
ATOM 504 C CA . PRO A 1 70 ? 72.813 28.421 -32.509 1.00 71.88 70 PRO A CA 1
ATOM 505 C C . PRO A 1 70 ? 72.307 29.488 -33.499 1.00 71.88 70 PRO A C 1
ATOM 507 O O . PRO A 1 70 ? 71.095 29.697 -33.605 1.00 71.88 70 PRO A O 1
ATOM 510 N N . PRO A 1 71 ? 73.203 30.168 -34.240 1.00 65.38 71 PRO A N 1
ATOM 511 C CA . PRO A 1 71 ? 72.799 31.164 -35.222 1.00 65.38 71 PRO A CA 1
ATOM 512 C C . PRO A 1 71 ? 71.917 30.529 -36.299 1.00 65.38 71 PRO A C 1
ATOM 514 O O . PRO A 1 71 ? 72.260 29.503 -36.889 1.00 65.38 71 PRO A O 1
ATOM 517 N N . SER A 1 72 ? 70.774 31.163 -36.549 1.00 66.44 72 SER A N 1
ATOM 518 C CA . SER A 1 72 ? 69.822 30.768 -37.581 1.00 66.44 72 SER A CA 1
ATOM 519 C C . SER A 1 72 ? 70.499 30.760 -38.957 1.00 66.44 72 SER A C 1
ATOM 521 O O . SER A 1 72 ? 71.050 31.788 -39.361 1.00 66.44 72 SER A O 1
ATOM 523 N N . PRO A 1 73 ? 70.444 29.659 -39.723 1.00 64.50 73 PRO A N 1
ATOM 524 C CA . PRO A 1 73 ? 70.831 29.700 -41.123 1.00 64.50 73 PRO A CA 1
ATOM 525 C C . PRO A 1 73 ? 69.866 30.605 -41.898 1.00 64.50 73 PRO A C 1
ATOM 527 O O . PRO A 1 73 ? 68.643 30.474 -41.809 1.00 64.50 73 PRO A O 1
ATOM 530 N N . VAL A 1 74 ? 70.435 31.535 -42.664 1.00 61.72 74 VAL A N 1
ATOM 531 C CA . VAL A 1 74 ? 69.706 32.362 -43.626 1.00 61.72 74 VAL A CA 1
ATOM 532 C C . VAL A 1 74 ? 69.228 31.442 -44.744 1.00 61.72 74 VAL A C 1
ATOM 534 O O . VAL A 1 74 ? 69.989 31.081 -45.640 1.00 61.72 74 VAL A O 1
ATOM 537 N N . PHE A 1 75 ? 67.967 31.029 -44.679 1.00 52.47 75 PHE A N 1
ATOM 538 C CA . PHE A 1 75 ? 67.328 30.340 -45.788 1.00 52.47 75 PHE A CA 1
ATOM 539 C C . PHE A 1 75 ? 66.810 31.371 -46.786 1.00 52.47 75 PHE A C 1
ATOM 541 O O . PHE A 1 75 ? 65.974 32.216 -46.465 1.00 52.47 75 PHE A O 1
ATOM 548 N N . ALA A 1 76 ? 67.327 31.286 -48.010 1.00 65.56 76 ALA A N 1
ATOM 549 C CA . ALA A 1 76 ? 66.754 31.948 -49.169 1.00 65.56 76 ALA A CA 1
ATOM 550 C C . ALA A 1 76 ? 65.273 31.560 -49.321 1.00 65.56 76 ALA A C 1
ATOM 552 O O . ALA A 1 76 ? 64.885 30.423 -49.039 1.00 65.56 76 ALA A O 1
ATOM 553 N N . ALA A 1 77 ? 64.455 32.512 -49.773 1.00 60.72 77 ALA A N 1
ATOM 554 C CA . ALA A 1 77 ? 63.029 32.313 -49.993 1.00 60.72 77 ALA A CA 1
ATOM 555 C C . ALA A 1 77 ? 62.774 31.078 -50.886 1.00 60.72 77 ALA A C 1
ATOM 557 O O . ALA A 1 77 ? 63.306 31.019 -51.999 1.00 60.72 77 ALA A O 1
ATOM 558 N N . PRO A 1 78 ? 61.972 30.093 -50.442 1.00 56.38 78 PRO A N 1
ATOM 559 C CA . PRO A 1 78 ? 61.617 28.971 -51.290 1.00 56.38 78 PRO A CA 1
ATOM 560 C C . PRO A 1 78 ? 60.650 29.432 -52.384 1.00 56.38 78 PRO A C 1
ATOM 562 O O . PRO A 1 78 ? 59.662 30.124 -52.130 1.00 56.38 78 PRO A O 1
ATOM 565 N N . ALA A 1 79 ? 60.952 29.020 -53.613 1.00 65.62 79 ALA A N 1
ATOM 566 C CA . ALA A 1 79 ? 60.069 29.153 -54.760 1.00 65.62 79 ALA A CA 1
ATOM 567 C C . ALA A 1 79 ? 58.699 28.507 -54.480 1.00 65.62 79 ALA A C 1
ATOM 569 O O . ALA A 1 79 ? 58.596 27.504 -53.769 1.00 65.62 79 ALA A O 1
ATOM 570 N N . ALA A 1 80 ? 57.651 29.105 -55.050 1.00 61.38 80 ALA A N 1
ATOM 571 C CA . ALA A 1 80 ? 56.256 28.715 -54.874 1.00 61.38 80 ALA A CA 1
ATOM 572 C C . ALA A 1 80 ? 56.034 27.196 -55.020 1.00 61.38 80 ALA A C 1
ATOM 574 O O . ALA A 1 80 ? 56.439 26.579 -56.006 1.00 61.38 80 ALA A O 1
ATOM 575 N N . ALA A 1 81 ? 55.362 26.601 -54.030 1.00 63.47 81 ALA A N 1
ATOM 576 C CA . ALA A 1 81 ? 55.037 25.179 -54.021 1.00 63.47 81 ALA A CA 1
ATOM 577 C C . ALA A 1 81 ? 54.032 24.815 -55.140 1.00 63.47 81 ALA A C 1
ATOM 579 O O . ALA A 1 81 ? 53.097 25.580 -55.395 1.00 63.47 81 ALA A O 1
ATOM 580 N N . PRO A 1 82 ? 54.165 23.634 -55.778 1.00 65.56 82 PRO A N 1
ATOM 581 C CA . PRO A 1 82 ? 53.240 23.179 -56.813 1.00 65.56 82 PRO A CA 1
ATOM 582 C C . PRO A 1 82 ? 51.866 22.795 -56.223 1.00 65.56 82 PRO A C 1
ATOM 584 O O . PRO A 1 82 ? 51.770 22.426 -55.046 1.00 65.56 82 PRO A O 1
ATOM 587 N N . PRO A 1 83 ? 50.779 22.843 -57.019 1.00 62.03 83 PRO A N 1
ATOM 588 C CA . PRO A 1 83 ? 49.425 22.615 -56.521 1.00 62.03 83 PRO A CA 1
ATOM 589 C C . PRO A 1 83 ? 49.241 21.175 -56.013 1.00 62.03 83 PRO A C 1
ATOM 591 O O . PRO A 1 83 ? 49.410 20.202 -56.751 1.00 62.03 83 PRO A O 1
ATOM 594 N N . LYS A 1 84 ? 48.853 21.024 -54.737 1.00 63.69 84 LYS A N 1
ATOM 595 C CA . LYS A 1 84 ? 48.529 19.722 -54.132 1.00 63.69 84 LYS A CA 1
ATOM 596 C C . LYS A 1 84 ? 47.299 19.111 -54.810 1.00 63.69 84 LYS A C 1
ATOM 598 O O . LYS A 1 84 ? 46.179 19.603 -54.682 1.00 63.69 84 LYS A O 1
ATOM 603 N N . LYS A 1 85 ? 47.517 17.985 -55.490 1.00 65.31 85 LYS A N 1
ATOM 604 C CA . LYS A 1 85 ? 46.488 17.112 -56.065 1.00 65.31 85 LYS A CA 1
ATOM 605 C C . LYS A 1 85 ? 45.519 16.665 -54.960 1.00 65.31 85 LYS A C 1
ATOM 607 O O . LYS A 1 85 ? 45.919 15.933 -54.056 1.00 65.31 85 LYS A O 1
ATOM 612 N N . ARG A 1 86 ? 44.257 17.114 -55.025 1.00 62.88 86 ARG A N 1
ATOM 613 C CA . ARG A 1 86 ? 43.175 16.718 -54.102 1.00 62.88 86 ARG A CA 1
ATOM 614 C C . ARG A 1 86 ? 43.057 15.195 -54.079 1.00 62.88 86 ARG A C 1
ATOM 616 O O . ARG A 1 86 ? 42.655 14.573 -55.062 1.00 62.88 86 ARG A O 1
ATOM 623 N N . SER A 1 87 ? 43.472 14.599 -52.967 1.00 60.84 87 SER A N 1
ATOM 624 C CA . SER A 1 87 ? 43.487 13.157 -52.781 1.00 60.84 87 SER A CA 1
ATOM 625 C C . SER A 1 87 ? 42.093 12.658 -52.404 1.00 60.84 87 SER A C 1
ATOM 627 O O . SER A 1 87 ? 41.321 13.327 -51.716 1.00 60.84 87 SER A O 1
ATOM 629 N N . LYS A 1 88 ? 41.789 11.431 -52.836 1.00 65.19 88 LYS A N 1
ATOM 630 C CA . LYS A 1 88 ? 40.556 10.676 -52.545 1.00 65.19 88 LYS A CA 1
ATOM 631 C C . LYS A 1 88 ? 40.240 10.562 -51.038 1.00 65.19 88 LYS A C 1
ATOM 633 O O . LYS A 1 88 ? 39.133 10.193 -50.672 1.00 65.19 88 LYS A O 1
ATOM 638 N N . PHE A 1 89 ? 41.185 10.946 -50.179 1.00 63.31 89 PHE A N 1
ATOM 639 C CA . PHE A 1 89 ? 41.036 11.086 -48.734 1.00 63.31 89 PHE A CA 1
ATOM 640 C C . PHE A 1 89 ? 39.935 12.071 -48.318 1.00 63.31 89 PHE A C 1
ATOM 642 O O . PHE A 1 89 ? 39.290 11.842 -47.301 1.00 63.31 89 PHE A O 1
ATOM 649 N N . LEU A 1 90 ? 39.660 13.119 -49.109 1.00 74.69 90 LEU A N 1
ATOM 650 C CA . LEU A 1 90 ? 38.569 14.053 -48.799 1.00 74.69 90 LEU A CA 1
ATOM 651 C C . LEU A 1 90 ? 37.192 13.376 -48.903 1.00 74.69 90 LEU A C 1
ATOM 653 O O . LEU A 1 90 ? 36.325 13.620 -48.075 1.00 74.69 90 LEU A O 1
ATOM 657 N N . TYR A 1 91 ? 37.006 12.477 -49.874 1.00 78.75 91 TYR A N 1
ATOM 658 C CA . TYR A 1 91 ? 35.761 11.713 -50.020 1.00 78.75 91 TYR A CA 1
ATOM 659 C C . TYR A 1 91 ? 35.623 10.620 -48.959 1.00 78.75 91 TYR A C 1
ATOM 661 O O . TYR A 1 91 ? 34.513 10.346 -48.516 1.00 78.75 91 TYR A O 1
ATOM 669 N N . ILE A 1 92 ? 36.737 10.035 -48.509 1.00 79.81 92 ILE A N 1
ATOM 670 C CA . ILE A 1 92 ? 36.735 9.060 -47.409 1.00 79.81 92 ILE A CA 1
ATOM 671 C C . ILE A 1 92 ? 36.387 9.751 -46.083 1.00 79.81 92 ILE A C 1
ATOM 673 O O . ILE A 1 92 ? 35.580 9.223 -45.327 1.00 79.81 92 ILE A O 1
ATOM 677 N N . ALA A 1 93 ? 36.926 10.948 -45.828 1.00 80.12 93 ALA A N 1
ATOM 678 C CA . ALA A 1 93 ? 36.602 11.735 -44.637 1.00 80.12 93 ALA A CA 1
ATOM 679 C C . ALA A 1 93 ? 35.151 12.252 -44.647 1.00 80.12 93 ALA A C 1
ATOM 681 O O . ALA A 1 93 ? 34.482 12.239 -43.618 1.00 80.12 93 ALA A O 1
ATOM 682 N N . LEU A 1 94 ? 34.639 12.668 -45.810 1.00 84.50 94 LEU A N 1
ATOM 683 C CA . LEU A 1 94 ? 33.246 13.099 -45.944 1.00 84.50 94 LEU A CA 1
ATOM 684 C C . LEU A 1 94 ? 32.274 11.911 -45.833 1.00 84.50 94 LEU A C 1
ATOM 686 O O . LEU A 1 94 ? 31.231 12.018 -45.193 1.00 84.50 94 LEU A O 1
ATOM 690 N N . GLY A 1 95 ? 32.640 10.763 -46.412 1.00 88.62 95 GLY A N 1
ATOM 691 C CA . GLY A 1 95 ? 31.867 9.525 -46.333 1.00 88.62 95 GLY A CA 1
ATOM 692 C C . GLY A 1 95 ? 31.827 8.940 -44.922 1.00 88.62 95 GLY A C 1
ATOM 693 O O . GLY A 1 95 ? 30.763 8.523 -44.472 1.00 88.62 95 GLY A O 1
ATOM 694 N N . SER A 1 96 ? 32.948 8.964 -44.191 1.00 84.56 96 SER A N 1
ATOM 695 C CA . SER A 1 96 ? 32.972 8.517 -42.795 1.00 84.56 96 SER A CA 1
ATOM 696 C C . SER A 1 96 ? 32.145 9.439 -41.902 1.00 84.56 96 SER A C 1
ATOM 698 O O . SER A 1 96 ? 31.367 8.947 -41.090 1.00 84.56 96 SER A O 1
ATOM 700 N N . MET A 1 97 ? 32.228 10.759 -42.094 1.00 87.56 97 MET A N 1
ATOM 701 C CA . MET A 1 97 ? 31.435 11.721 -41.326 1.00 87.56 97 MET A CA 1
ATOM 702 C C . MET A 1 97 ? 29.928 11.529 -41.553 1.00 87.56 97 MET A C 1
ATOM 704 O O . MET A 1 97 ? 29.173 11.473 -40.584 1.00 87.56 97 MET A O 1
ATOM 708 N N . LEU A 1 98 ? 29.493 11.309 -42.799 1.00 91.00 98 LEU A N 1
ATOM 709 C CA . LEU A 1 98 ? 28.093 10.997 -43.109 1.00 91.00 98 LEU A CA 1
ATOM 710 C C . LEU A 1 98 ? 27.645 9.668 -42.475 1.00 91.00 98 LEU A C 1
ATOM 712 O O . LEU A 1 98 ? 26.552 9.582 -41.920 1.00 91.00 98 LEU A O 1
ATOM 716 N N . PHE A 1 99 ? 28.499 8.642 -42.508 1.00 91.69 99 PHE A N 1
ATOM 717 C CA . PHE A 1 99 ? 28.211 7.342 -41.904 1.00 91.69 99 PHE A CA 1
ATOM 718 C C . PHE A 1 99 ? 28.050 7.430 -40.379 1.00 91.69 99 PHE A C 1
ATOM 720 O O . PHE A 1 99 ? 27.096 6.879 -39.831 1.00 91.69 99 PHE A O 1
ATOM 727 N N . PHE A 1 100 ? 28.917 8.178 -39.690 1.00 91.38 100 PHE A N 1
ATOM 728 C CA . PHE A 1 100 ? 28.786 8.406 -38.248 1.00 91.38 100 PHE A CA 1
ATOM 729 C C . PHE A 1 100 ? 27.515 9.182 -37.894 1.00 91.38 100 PHE A C 1
ATOM 731 O O . PHE A 1 100 ? 26.850 8.834 -36.922 1.00 91.38 100 PHE A O 1
ATOM 738 N N . VAL A 1 101 ? 27.124 10.177 -38.696 1.00 91.69 101 VAL A N 1
ATOM 739 C CA . VAL A 1 101 ? 25.857 10.901 -38.493 1.00 91.69 101 VAL A CA 1
ATOM 740 C C . VAL A 1 101 ? 24.660 9.957 -38.632 1.00 91.69 101 VAL A C 1
ATOM 742 O O . VAL A 1 101 ? 23.773 9.973 -37.781 1.00 91.69 101 VAL A O 1
ATOM 745 N N . ILE A 1 102 ? 24.652 9.079 -39.639 1.00 92.06 102 ILE A N 1
ATOM 746 C CA . ILE A 1 102 ? 23.582 8.086 -39.823 1.00 92.06 102 ILE A CA 1
ATOM 747 C C . ILE A 1 102 ? 23.535 7.104 -38.645 1.00 92.06 102 ILE A C 1
ATOM 749 O O . ILE A 1 102 ? 22.448 6.809 -38.150 1.00 92.06 102 ILE A O 1
ATOM 753 N N . LEU A 1 103 ? 24.686 6.640 -38.146 1.00 91.75 103 LEU A N 1
ATOM 754 C CA . LEU A 1 103 ? 24.737 5.761 -36.974 1.00 91.75 103 LEU A CA 1
ATOM 755 C C . LEU A 1 103 ? 24.243 6.446 -35.698 1.00 91.75 103 LEU A C 1
ATOM 757 O O . LEU A 1 103 ? 23.560 5.808 -34.902 1.00 91.75 103 LEU A O 1
ATOM 761 N N . ILE A 1 104 ? 24.537 7.733 -35.508 1.00 89.25 104 ILE A N 1
ATOM 762 C CA . ILE A 1 104 ? 24.029 8.499 -34.364 1.00 89.25 104 ILE A CA 1
ATOM 763 C C . ILE A 1 104 ? 22.507 8.647 -34.463 1.00 89.25 104 ILE A C 1
ATOM 765 O O . ILE A 1 104 ? 21.810 8.383 -33.487 1.00 89.25 104 ILE A O 1
ATOM 769 N N . VAL A 1 105 ? 21.970 8.993 -35.637 1.00 91.69 105 VAL A N 1
ATOM 770 C CA . VAL A 1 105 ? 20.515 9.121 -35.842 1.00 91.69 105 VAL A CA 1
ATOM 771 C C . VAL A 1 105 ? 19.806 7.777 -35.650 1.00 91.69 105 VAL A C 1
ATOM 773 O O . VAL A 1 105 ? 18.791 7.712 -34.956 1.00 91.69 105 VAL A O 1
ATOM 776 N N . ALA A 1 106 ? 20.359 6.688 -36.189 1.00 88.38 106 ALA A N 1
ATOM 777 C CA . ALA A 1 106 ? 19.825 5.342 -35.998 1.00 88.38 106 ALA A CA 1
ATOM 778 C C . ALA A 1 106 ? 19.917 4.886 -34.532 1.00 88.38 106 ALA A C 1
ATOM 780 O O . ALA A 1 106 ? 18.973 4.295 -34.011 1.00 88.38 106 ALA A O 1
ATOM 781 N N . GLY A 1 107 ? 21.019 5.204 -33.846 1.00 87.62 107 GLY A N 1
ATOM 782 C CA . GLY A 1 107 ? 21.223 4.911 -32.430 1.00 87.62 107 GLY A CA 1
ATOM 783 C C . GLY A 1 107 ? 20.244 5.661 -31.529 1.00 87.62 107 GLY A C 1
ATOM 784 O O . GLY A 1 107 ? 19.649 5.051 -30.646 1.00 87.62 107 GLY A O 1
ATOM 785 N N . ILE A 1 108 ? 20.006 6.951 -31.787 1.00 86.00 108 ILE A N 1
ATOM 786 C CA . ILE A 1 108 ? 19.004 7.751 -31.066 1.00 86.00 108 ILE A CA 1
ATOM 787 C C . ILE A 1 108 ? 17.596 7.212 -31.342 1.00 86.00 108 ILE A C 1
ATOM 789 O O . ILE A 1 108 ? 16.815 7.072 -30.406 1.00 86.00 108 ILE A O 1
ATOM 793 N N . GLY A 1 109 ? 17.277 6.848 -32.587 1.00 84.88 109 GLY A N 1
ATOM 794 C CA . GLY A 1 109 ? 15.987 6.248 -32.937 1.00 84.88 109 GLY A CA 1
ATOM 795 C C . GLY A 1 109 ? 15.747 4.906 -32.239 1.00 84.88 109 GLY A C 1
ATOM 796 O O . GLY A 1 109 ? 14.687 4.693 -31.653 1.00 84.88 109 GLY A O 1
ATOM 797 N N . ALA A 1 110 ? 16.748 4.023 -32.232 1.00 84.12 110 ALA A N 1
ATOM 798 C CA . ALA A 1 110 ? 16.682 2.733 -31.550 1.00 84.12 110 ALA A CA 1
ATOM 799 C C . ALA A 1 110 ? 16.616 2.893 -30.025 1.00 84.12 110 ALA A C 1
ATOM 801 O O . ALA A 1 110 ? 15.824 2.213 -29.377 1.00 84.12 110 ALA A O 1
ATOM 802 N N . ALA A 1 111 ? 17.389 3.820 -29.454 1.00 78.56 111 ALA A N 1
ATOM 803 C CA . ALA A 1 111 ? 17.334 4.144 -28.034 1.00 78.56 111 ALA A CA 1
ATOM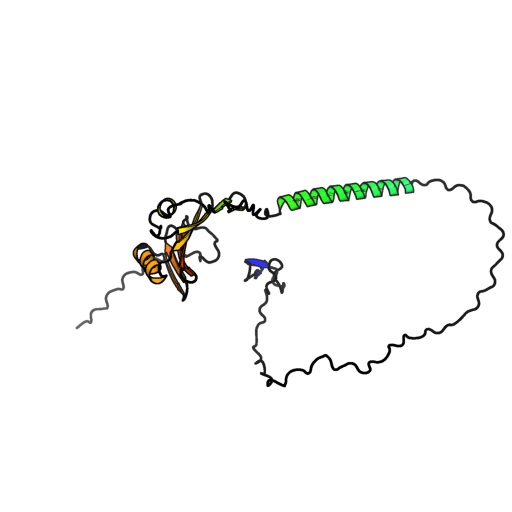 804 C C . ALA A 1 111 ? 15.967 4.716 -27.656 1.00 78.56 111 ALA A C 1
ATOM 806 O O . ALA A 1 111 ? 15.377 4.248 -26.694 1.00 78.56 111 ALA A O 1
ATOM 807 N N . PHE A 1 112 ? 15.413 5.654 -28.427 1.00 82.25 112 PHE A N 1
ATOM 808 C CA . PHE A 1 112 ? 14.088 6.222 -28.175 1.00 82.25 112 PHE A CA 1
ATOM 809 C C . PHE A 1 112 ? 12.983 5.171 -28.297 1.00 82.25 112 PHE A C 1
ATOM 811 O O . PHE A 1 112 ? 12.084 5.120 -27.461 1.00 82.25 112 PHE A O 1
ATOM 818 N N . TRP A 1 113 ? 13.063 4.280 -29.286 1.00 83.38 113 TRP A N 1
ATOM 819 C CA . TRP A 1 113 ? 12.125 3.169 -29.436 1.00 83.38 113 TRP A CA 1
ATOM 820 C C . TRP A 1 113 ? 12.239 2.154 -28.290 1.00 83.38 113 TRP A C 1
ATOM 822 O O . TRP A 1 113 ? 11.231 1.702 -27.759 1.00 83.38 113 TRP A O 1
ATOM 832 N N . PHE A 1 114 ? 13.455 1.838 -27.842 1.00 76.44 114 PHE A N 1
ATOM 833 C CA . PHE A 1 114 ? 13.680 0.916 -26.728 1.00 76.44 114 PHE A CA 1
ATOM 834 C C . PHE A 1 114 ? 13.269 1.525 -25.379 1.00 76.44 114 PHE A C 1
ATOM 836 O O . PHE A 1 114 ? 12.609 0.878 -24.571 1.00 76.44 114 PHE A O 1
ATOM 843 N N . ILE A 1 115 ? 13.594 2.799 -25.162 1.00 68.81 115 ILE A N 1
ATOM 844 C CA . ILE A 1 115 ? 13.223 3.581 -23.982 1.00 68.81 115 ILE A CA 1
ATOM 845 C C . ILE A 1 115 ? 11.699 3.761 -23.934 1.00 68.81 115 ILE A C 1
ATOM 847 O O . ILE A 1 115 ? 11.090 3.481 -22.909 1.00 68.81 115 ILE A O 1
ATOM 851 N N . SER A 1 116 ? 11.038 4.106 -25.041 1.00 68.25 116 SER A N 1
ATOM 852 C CA . SER A 1 116 ? 9.566 4.191 -25.081 1.00 68.25 116 SER A CA 1
ATOM 853 C C . SER A 1 116 ? 8.864 2.844 -24.875 1.00 68.25 116 SER A C 1
ATOM 855 O O . SER A 1 116 ? 7.726 2.827 -24.410 1.00 68.25 116 SER A O 1
ATOM 857 N N . ARG A 1 117 ? 9.530 1.715 -25.153 1.00 73.00 117 ARG A N 1
ATOM 858 C CA . ARG A 1 117 ? 8.984 0.375 -24.895 1.00 73.00 117 ARG A CA 1
ATOM 859 C C . ARG A 1 117 ? 9.206 -0.123 -23.461 1.00 73.00 117 ARG A C 1
ATOM 861 O O . ARG A 1 117 ? 8.414 -0.939 -23.001 1.00 73.00 117 ARG A O 1
ATOM 868 N N . ASN A 1 118 ? 10.232 0.376 -22.762 1.00 62.12 118 ASN A N 1
ATOM 869 C CA . ASN A 1 118 ? 10.620 -0.072 -21.415 1.00 62.12 118 ASN A CA 1
ATOM 870 C C . ASN A 1 118 ? 10.452 0.971 -20.294 1.00 62.12 118 ASN A C 1
ATOM 872 O O . ASN A 1 118 ? 10.674 0.624 -19.134 1.00 62.12 118 ASN A O 1
ATOM 876 N N . ILE A 1 119 ? 10.067 2.221 -20.576 1.00 57.66 119 ILE A N 1
ATOM 877 C CA . ILE A 1 119 ? 9.673 3.158 -19.516 1.00 57.66 119 ILE A CA 1
ATOM 878 C C . ILE A 1 119 ? 8.291 2.733 -18.986 1.00 57.66 119 ILE A C 1
ATOM 880 O O . ILE A 1 119 ? 7.311 2.821 -19.734 1.00 57.66 119 ILE A O 1
ATOM 884 N N . PRO A 1 120 ? 8.148 2.329 -17.707 1.00 47.59 120 PRO A N 1
ATOM 885 C CA . PRO A 1 120 ? 6.840 2.331 -17.067 1.00 47.59 120 PRO A CA 1
ATOM 886 C C . PRO A 1 120 ? 6.323 3.770 -17.112 1.00 47.59 120 PRO A C 1
ATOM 888 O O . PRO A 1 120 ? 6.963 4.673 -16.572 1.00 47.59 120 PRO A O 1
ATOM 891 N N . ARG A 1 121 ? 5.214 3.985 -17.832 1.00 45.16 121 ARG A N 1
ATOM 892 C CA . ARG A 1 121 ? 4.570 5.295 -17.996 1.00 45.16 121 ARG A CA 1
ATOM 893 C C . ARG A 1 121 ? 4.520 5.980 -16.633 1.00 45.16 121 ARG A C 1
ATOM 895 O O . ARG A 1 121 ? 3.880 5.462 -15.720 1.00 45.16 121 ARG A O 1
ATOM 902 N N . MET A 1 122 ? 5.245 7.090 -16.484 1.00 42.94 122 MET A N 1
ATOM 903 C CA . MET A 1 122 ? 5.187 7.861 -15.247 1.00 42.94 122 MET A CA 1
ATOM 904 C C . MET A 1 122 ? 3.722 8.243 -15.008 1.00 42.94 122 MET A C 1
ATOM 906 O O . MET A 1 122 ? 3.066 8.656 -15.972 1.00 42.94 122 MET A O 1
ATOM 910 N N . PRO A 1 123 ? 3.193 8.079 -13.783 1.00 39.53 123 PRO A N 1
ATOM 911 C CA . PRO A 1 123 ? 1.821 8.449 -13.477 1.00 39.53 123 PRO A CA 1
ATOM 912 C C . PRO A 1 123 ? 1.651 9.936 -13.788 1.00 39.53 123 PRO A C 1
ATOM 914 O O . PRO A 1 123 ? 2.249 10.796 -13.145 1.00 39.53 123 PRO A O 1
ATOM 917 N N . GLN A 1 124 ? 0.883 10.230 -14.833 1.00 37.66 124 GLN A N 1
ATOM 918 C CA . GLN A 1 124 ? 0.462 11.586 -15.144 1.00 37.66 124 GLN A CA 1
ATOM 919 C C . GLN A 1 124 ? -0.610 11.935 -14.112 1.00 37.66 124 GLN A C 1
ATOM 921 O O . GLN A 1 124 ? -1.753 11.497 -14.222 1.00 37.66 124 GLN A O 1
ATOM 926 N N . VAL A 1 125 ? -0.218 12.656 -13.063 1.00 41.44 125 VAL A N 1
ATOM 927 C CA . VAL A 1 125 ? -1.165 13.269 -12.132 1.00 41.44 125 VAL A CA 1
ATOM 928 C C . VAL A 1 125 ? -1.664 14.539 -12.809 1.00 41.44 125 VAL A C 1
ATOM 930 O O . VAL A 1 125 ? -0.994 15.568 -12.789 1.00 41.44 125 VAL A O 1
ATOM 933 N N . SER A 1 126 ? -2.804 14.437 -13.489 1.00 42.03 126 SER A N 1
ATOM 934 C CA . SER A 1 126 ? -3.521 15.612 -13.975 1.00 42.03 126 SER A CA 1
ATOM 935 C C . SER A 1 126 ? -4.428 16.084 -12.850 1.00 42.03 126 SER A C 1
ATOM 937 O O . SER A 1 126 ? -5.497 15.519 -12.633 1.00 42.03 126 SER A O 1
ATOM 939 N N . THR A 1 127 ? -3.971 17.081 -12.097 1.00 38.59 127 THR A N 1
ATOM 940 C CA . THR A 1 127 ? -4.786 17.745 -11.079 1.00 38.59 127 THR A CA 1
ATOM 941 C C . THR A 1 127 ? -5.664 18.775 -11.776 1.00 38.59 127 THR A C 1
ATOM 943 O O . THR A 1 127 ? -5.286 19.936 -11.911 1.00 38.59 127 THR A O 1
ATOM 946 N N . ASP A 1 128 ? -6.822 18.341 -12.266 1.00 37.12 128 ASP A N 1
ATOM 947 C CA . ASP A 1 128 ? -7.919 19.260 -12.556 1.00 37.12 128 ASP A CA 1
ATOM 948 C C . ASP A 1 128 ? -8.769 19.321 -11.288 1.00 37.12 128 ASP A C 1
ATOM 950 O O . ASP A 1 128 ? -9.099 18.269 -10.739 1.00 37.12 128 ASP A O 1
ATOM 954 N N . GLY A 1 129 ? -9.029 20.524 -10.773 1.00 43.88 129 GLY A N 1
ATOM 955 C CA . GLY A 1 129 ? -9.399 20.833 -9.380 1.00 43.88 129 GLY A CA 1
ATOM 956 C C . GLY A 1 129 ? -10.747 20.300 -8.873 1.00 43.88 129 GLY A C 1
ATOM 957 O O . GLY A 1 129 ? -11.444 20.997 -8.140 1.00 43.88 129 GLY A O 1
ATOM 958 N N . LYS A 1 130 ? -11.148 19.093 -9.281 1.00 46.59 130 LYS A N 1
ATOM 959 C CA . LYS A 1 130 ? -12.335 18.383 -8.808 1.00 46.59 130 LYS A CA 1
ATOM 960 C C . LYS A 1 130 ? -12.287 16.850 -8.955 1.00 46.59 130 LYS A C 1
ATOM 962 O O . LYS A 1 130 ? -13.203 16.194 -8.464 1.00 46.59 130 LYS A O 1
ATOM 967 N N . LYS A 1 131 ? -11.300 16.261 -9.651 1.00 42.66 131 LYS A N 1
ATOM 968 C CA . LYS A 1 131 ? -11.204 14.800 -9.868 1.00 42.66 131 LYS A CA 1
ATOM 969 C C . LYS A 1 131 ? -9.745 14.375 -10.002 1.00 42.66 131 LYS A C 1
ATOM 971 O O . LYS A 1 131 ? -9.086 14.765 -10.963 1.00 42.66 131 LYS A O 1
ATOM 976 N N . THR A 1 132 ? -9.255 13.530 -9.097 1.00 43.78 132 THR A N 1
ATOM 977 C CA . THR A 1 132 ? -7.904 12.964 -9.226 1.00 43.78 132 THR A CA 1
ATOM 978 C C . THR A 1 132 ? -8.016 11.568 -9.824 1.00 43.78 132 THR A C 1
ATOM 980 O O . THR A 1 132 ? -8.132 10.573 -9.113 1.00 43.78 132 THR A O 1
ATOM 983 N N . SER A 1 133 ? -8.017 11.473 -11.155 1.00 45.22 133 SER A N 1
ATOM 984 C CA . SER A 1 133 ? -7.917 10.175 -11.826 1.00 45.22 133 SER A CA 1
ATOM 985 C C . SER A 1 133 ? -6.449 9.826 -12.062 1.00 45.22 133 SER A C 1
ATOM 987 O O . SER A 1 133 ? -5.790 10.469 -12.881 1.00 45.22 133 SER A O 1
ATOM 989 N N . VAL A 1 134 ? -5.928 8.805 -11.379 1.00 43.84 134 VAL A N 1
ATOM 990 C CA . VAL A 1 134 ? -4.564 8.303 -11.617 1.00 43.84 134 VAL A CA 1
ATOM 991 C C . VAL A 1 134 ? -4.658 7.040 -12.470 1.00 43.84 134 VAL A C 1
ATOM 993 O O . VAL A 1 134 ? -5.127 5.998 -12.022 1.00 43.84 134 VAL A O 1
ATOM 996 N N . SER A 1 135 ? -4.224 7.118 -13.728 1.00 40.66 135 SER A N 1
ATOM 997 C CA . SER A 1 135 ? -4.163 5.941 -14.604 1.00 40.66 135 SER A CA 1
ATOM 998 C C . SER A 1 135 ? -2.795 5.271 -14.472 1.00 40.66 135 SER A C 1
ATOM 1000 O O . SER A 1 135 ? -1.781 5.832 -14.890 1.00 40.66 135 SER A O 1
ATOM 1002 N N . ILE A 1 136 ? -2.756 4.072 -13.885 1.00 41.94 136 ILE A N 1
ATOM 1003 C CA . ILE A 1 136 ? -1.551 3.232 -13.816 1.00 41.94 136 ILE A CA 1
ATOM 1004 C C . ILE A 1 136 ? -1.712 2.113 -14.850 1.00 41.94 136 ILE A C 1
ATOM 1006 O O . ILE A 1 136 ? -2.288 1.063 -14.568 1.00 41.94 136 ILE A O 1
ATOM 1010 N N . GLY A 1 137 ? -1.220 2.334 -16.071 1.00 56.75 137 GLY A N 1
ATOM 1011 C CA . GLY A 1 137 ? -1.412 1.385 -17.177 1.00 56.75 137 GLY A CA 1
ATOM 1012 C C . GLY A 1 137 ? -2.879 1.314 -17.613 1.00 56.75 137 GLY A C 1
ATOM 1013 O O . GLY A 1 137 ? -3.470 2.355 -17.872 1.00 56.75 137 GLY A O 1
ATOM 1014 N N . ASP A 1 138 ? -3.458 0.109 -17.661 1.00 42.56 138 ASP A N 1
ATOM 1015 C CA . ASP A 1 138 ? -4.879 -0.123 -17.991 1.00 42.56 138 ASP A CA 1
ATOM 1016 C C . ASP A 1 138 ? -5.809 -0.010 -16.764 1.00 42.56 138 ASP A C 1
ATOM 1018 O O . ASP A 1 138 ? -6.991 -0.340 -16.831 1.00 42.56 138 ASP A O 1
ATOM 1022 N N . LYS A 1 139 ? -5.277 0.402 -15.606 1.00 43.25 139 LYS A N 1
ATOM 1023 C CA . LYS A 1 139 ? -6.029 0.509 -14.351 1.00 43.25 139 LYS A CA 1
ATOM 1024 C C . LYS A 1 139 ? -6.383 1.957 -14.061 1.00 43.25 139 LYS A C 1
ATOM 1026 O O . LYS A 1 139 ? -5.508 2.824 -14.035 1.00 43.25 139 LYS A O 1
ATOM 1031 N N . GLN A 1 140 ? -7.661 2.183 -13.787 1.00 47.03 140 GLN A N 1
ATOM 1032 C CA . GLN A 1 140 ? -8.211 3.489 -13.466 1.00 47.03 140 GLN A CA 1
ATOM 1033 C C . GLN A 1 140 ? -8.356 3.617 -11.946 1.00 47.03 140 GLN A C 1
ATOM 1035 O O . GLN A 1 140 ? -9.125 2.891 -11.319 1.00 47.03 140 GLN A O 1
ATOM 1040 N N . ILE A 1 141 ? -7.597 4.528 -11.341 1.00 49.53 141 ILE A N 1
ATOM 1041 C CA . ILE A 1 141 ? -7.853 4.987 -9.976 1.00 49.53 141 ILE A CA 1
ATOM 1042 C C . ILE A 1 141 ? -8.835 6.144 -10.109 1.00 49.53 141 ILE A C 1
ATOM 1044 O O . ILE A 1 141 ? -8.496 7.164 -10.708 1.00 49.53 141 ILE A O 1
ATOM 1048 N N . VAL A 1 142 ? -10.050 5.967 -9.598 1.00 51.12 142 VAL A N 1
ATOM 1049 C CA . VAL A 1 142 ? -11.087 7.001 -9.582 1.00 51.12 142 VAL A CA 1
ATOM 1050 C C . VAL A 1 142 ? -11.157 7.544 -8.157 1.00 51.12 142 VAL A C 1
ATOM 1052 O O . VAL A 1 142 ? -11.670 6.879 -7.259 1.00 51.12 142 VAL A O 1
ATOM 1055 N N . VAL A 1 143 ? -10.589 8.732 -7.938 1.00 52.09 143 VAL A N 1
ATOM 1056 C CA . VAL A 1 143 ? -10.798 9.512 -6.712 1.00 52.09 143 VAL A CA 1
ATOM 1057 C C . VAL A 1 143 ? -11.789 10.619 -7.053 1.00 52.09 143 VAL A C 1
ATOM 1059 O O . VAL A 1 143 ? -11.410 11.685 -7.547 1.00 52.09 143 VAL A O 1
ATOM 1062 N N . ASP A 1 144 ? -13.073 10.329 -6.855 1.00 47.50 144 ASP A N 1
ATOM 1063 C CA . ASP A 1 144 ? -14.130 11.329 -6.954 1.00 47.50 144 ASP A CA 1
ATOM 1064 C C . ASP A 1 144 ? -14.232 12.069 -5.618 1.00 47.50 144 ASP A C 1
ATOM 1066 O O . ASP A 1 144 ? -14.796 11.577 -4.646 1.00 47.50 144 ASP A O 1
ATOM 1070 N N . GLU A 1 145 ? -13.699 13.286 -5.572 1.00 47.12 145 GLU A N 1
ATOM 1071 C CA . GLU A 1 145 ? -13.754 14.155 -4.390 1.00 47.12 145 GLU A CA 1
ATOM 1072 C C . GLU A 1 145 ? -15.148 14.804 -4.194 1.00 47.12 145 GLU A C 1
ATOM 1074 O O . GLU A 1 145 ? -15.290 15.730 -3.402 1.00 47.12 145 GLU A O 1
ATOM 1079 N N . SER A 1 146 ? -16.194 14.392 -4.937 1.00 40.94 146 SER A N 1
ATOM 1080 C CA . SER A 1 146 ? -17.417 15.211 -5.058 1.00 40.94 146 SER A CA 1
ATOM 1081 C C . SER A 1 146 ? -18.793 14.531 -5.154 1.00 40.94 146 SER A C 1
ATOM 1083 O O . SER A 1 146 ? -19.736 15.210 -5.556 1.00 40.94 146 SER A O 1
ATOM 1085 N N . GLY A 1 147 ? -19.006 13.283 -4.727 1.00 44.75 147 GLY A N 1
ATOM 1086 C CA . GLY A 1 147 ? -20.403 12.831 -4.601 1.00 44.75 147 GLY A CA 1
ATOM 1087 C C . GLY A 1 147 ? -20.606 11.396 -4.155 1.00 44.75 147 GLY A C 1
ATOM 1088 O O . GLY A 1 147 ? -20.296 10.488 -4.913 1.00 44.75 147 GLY A O 1
ATOM 1089 N N . GLU A 1 148 ? -21.129 11.248 -2.934 1.00 43.50 148 GLU A N 1
ATOM 1090 C CA . GLU A 1 148 ? -21.862 10.097 -2.374 1.00 43.50 148 GLU A CA 1
ATOM 1091 C C . GLU A 1 148 ? -21.729 8.773 -3.137 1.00 43.50 148 GLU A C 1
ATOM 1093 O O . GLU A 1 148 ? -22.675 8.275 -3.739 1.00 43.50 148 GLU A O 1
ATOM 1098 N N . ILE A 1 149 ? -20.559 8.148 -3.062 1.00 51.59 149 ILE A N 1
ATOM 1099 C CA . ILE A 1 149 ? -20.489 6.709 -3.286 1.00 51.59 149 ILE A CA 1
ATOM 1100 C C . ILE A 1 149 ? -20.804 6.088 -1.933 1.00 51.59 149 ILE A C 1
ATOM 1102 O O . ILE A 1 149 ? -19.975 6.138 -1.021 1.00 51.59 149 ILE A O 1
ATOM 1106 N N . SER A 1 150 ? -22.020 5.563 -1.776 1.00 55.72 150 SER A N 1
ATOM 1107 C CA . SER A 1 150 ? -22.375 4.865 -0.545 1.00 55.72 150 SER A CA 1
ATOM 1108 C C . SER A 1 150 ? -21.445 3.660 -0.390 1.00 55.72 150 SER A C 1
ATOM 1110 O O . SER A 1 150 ? -21.274 2.854 -1.312 1.00 55.72 150 SER A O 1
ATOM 1112 N N . ALA A 1 151 ? -20.791 3.544 0.768 1.00 59.97 151 ALA A N 1
ATOM 1113 C CA . ALA A 1 151 ? -19.932 2.401 1.059 1.00 59.97 151 ALA A CA 1
ATOM 1114 C C . ALA A 1 151 ? -20.694 1.082 0.840 1.00 59.97 151 ALA A C 1
ATOM 1116 O O . ALA A 1 151 ? -20.115 0.110 0.362 1.00 59.97 151 ALA A O 1
ATOM 1117 N N . SER A 1 152 ? -22.005 1.079 1.109 1.00 59.00 152 SER A N 1
AT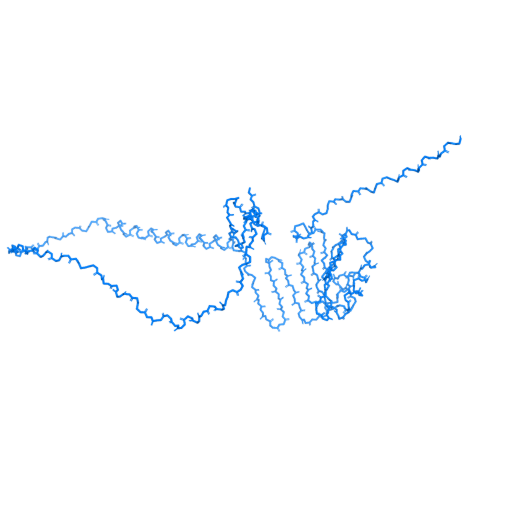OM 1118 C CA . SER A 1 152 ? -22.933 -0.038 0.910 1.00 59.00 152 SER A CA 1
ATOM 1119 C C . SER A 1 152 ? -23.122 -0.443 -0.552 1.00 59.00 152 SER A C 1
ATOM 1121 O O . SER A 1 152 ? -23.184 -1.635 -0.834 1.00 59.00 152 SER A O 1
ATOM 1123 N N . GLU A 1 153 ? -23.144 0.484 -1.507 1.00 61.00 153 GLU A N 1
ATOM 1124 C CA . GLU A 1 153 ? -23.243 0.139 -2.934 1.00 61.00 153 GLU A CA 1
ATOM 1125 C C . GLU A 1 153 ? -21.958 -0.514 -3.460 1.00 61.00 153 GLU A C 1
ATOM 1127 O O . GLU A 1 153 ? -21.979 -1.329 -4.382 1.00 61.00 153 GLU A O 1
ATOM 1132 N N . VAL A 1 154 ? -20.824 -0.194 -2.839 1.00 65.88 154 VAL A N 1
ATOM 1133 C CA . VAL A 1 154 ? -19.505 -0.641 -3.284 1.00 65.88 154 VAL A CA 1
ATOM 1134 C C . VAL A 1 154 ? -19.006 -1.890 -2.560 1.00 65.88 154 VAL A C 1
ATOM 1136 O O . VAL A 1 154 ? -18.379 -2.743 -3.188 1.00 65.88 154 VAL A O 1
ATOM 1139 N N . LEU A 1 155 ? -19.237 -1.981 -1.255 1.00 72.19 155 LEU A N 1
ATOM 1140 C CA . LEU A 1 155 ? -18.772 -3.067 -0.393 1.00 72.19 155 LEU A CA 1
ATOM 1141 C C . LEU A 1 155 ? -19.907 -3.996 0.044 1.00 72.19 155 LEU A C 1
ATOM 1143 O O . LEU A 1 155 ? -19.637 -5.024 0.669 1.00 72.19 155 LEU A O 1
ATOM 1147 N N . GLY A 1 156 ? -21.164 -3.664 -0.271 1.00 78.38 156 GLY A N 1
ATOM 1148 C CA . GLY A 1 156 ? -22.327 -4.452 0.123 1.00 78.38 156 GLY A CA 1
ATOM 1149 C C . GLY A 1 156 ? -22.360 -4.664 1.632 1.00 78.38 156 GLY A C 1
ATOM 1150 O O . GLY A 1 156 ? -22.364 -3.722 2.423 1.00 78.38 156 GLY A O 1
ATOM 1151 N N . GLU A 1 157 ? -22.313 -5.933 2.030 1.00 78.62 157 GLU A N 1
ATOM 1152 C CA . GLU A 1 157 ? -22.290 -6.358 3.429 1.00 78.62 157 GLU A CA 1
ATOM 1153 C C . GLU A 1 157 ? -21.025 -5.933 4.195 1.00 78.62 157 GLU A C 1
ATOM 1155 O O . GLU A 1 157 ? -21.046 -5.927 5.418 1.00 78.62 157 GLU A O 1
ATOM 1160 N N . PHE A 1 158 ? -19.933 -5.548 3.532 1.00 82.19 158 PHE A N 1
ATOM 1161 C CA . PHE A 1 158 ? -18.686 -5.141 4.199 1.00 82.19 158 PHE A CA 1
ATOM 1162 C C . PHE A 1 158 ? -18.560 -3.630 4.381 1.00 82.19 158 PHE A C 1
ATOM 1164 O O . PHE A 1 158 ? -17.529 -3.156 4.846 1.00 82.19 158 PHE A O 1
ATOM 1171 N N . ALA A 1 159 ? -19.593 -2.873 4.017 1.00 84.00 159 ALA A N 1
ATOM 1172 C CA . ALA A 1 159 ? -19.651 -1.453 4.299 1.00 84.00 159 ALA A CA 1
ATOM 1173 C C . ALA A 1 159 ? -19.834 -1.194 5.795 1.00 84.00 159 ALA A C 1
ATOM 1175 O O . ALA A 1 159 ? -20.569 -1.918 6.477 1.00 84.00 159 ALA A O 1
ATOM 1176 N N . TYR A 1 160 ? -19.193 -0.128 6.262 1.00 87.56 160 TYR A N 1
ATOM 1177 C CA . TYR A 1 160 ? -19.477 0.479 7.552 1.00 87.56 160 TYR A CA 1
ATOM 1178 C C . TYR A 1 160 ? -20.445 1.643 7.325 1.00 87.56 160 TYR A C 1
ATOM 1180 O O . TYR A 1 160 ? -20.189 2.467 6.447 1.00 87.56 160 TYR A O 1
ATOM 1188 N N . GLU A 1 161 ? -21.570 1.663 8.043 1.00 81.88 161 GLU A N 1
ATOM 1189 C CA . GLU A 1 161 ? -22.732 2.506 7.709 1.00 81.88 161 GLU A CA 1
ATOM 1190 C C . GLU A 1 161 ? -22.419 4.005 7.770 1.00 81.88 161 GLU A C 1
ATOM 1192 O O . GLU A 1 161 ? -22.759 4.727 6.834 1.00 81.88 161 GLU A O 1
ATOM 1197 N N . ASP A 1 162 ? -21.684 4.443 8.791 1.00 82.94 162 ASP A N 1
ATOM 1198 C CA . ASP A 1 162 ? -21.352 5.858 9.007 1.00 82.94 162 ASP A CA 1
ATOM 1199 C C . ASP A 1 162 ? -20.001 6.274 8.402 1.00 82.94 162 ASP A C 1
ATOM 1201 O O . ASP A 1 162 ? -19.541 7.404 8.576 1.00 82.94 162 ASP A O 1
ATOM 1205 N N . ALA A 1 163 ? -19.337 5.379 7.662 1.00 85.12 163 ALA A N 1
ATOM 1206 C CA . ALA A 1 163 ? -18.027 5.678 7.101 1.00 85.12 163 ALA A CA 1
ATOM 1207 C C . ALA A 1 163 ? -18.135 6.395 5.751 1.00 85.12 163 ALA A C 1
ATOM 1209 O O . ALA A 1 163 ? -18.793 5.951 4.806 1.00 85.12 163 ALA A O 1
ATOM 1210 N N . LYS A 1 164 ? -17.384 7.485 5.617 1.00 85.81 164 LYS A N 1
ATOM 1211 C CA . LYS A 1 164 ? -17.218 8.216 4.367 1.00 85.81 164 LYS A CA 1
ATOM 1212 C C . LYS A 1 164 ? -16.159 7.539 3.505 1.00 85.81 164 LYS A C 1
ATOM 1214 O O . LYS A 1 164 ? -15.018 7.382 3.929 1.00 85.81 164 LYS A O 1
ATOM 1219 N N . VAL A 1 165 ? -16.497 7.185 2.266 1.00 84.00 165 VAL A N 1
ATOM 1220 C CA . VAL A 1 165 ? -15.511 6.679 1.298 1.00 84.00 165 VAL A CA 1
ATOM 1221 C C . VAL A 1 165 ? -14.559 7.812 0.906 1.00 84.00 165 VAL A C 1
ATOM 1223 O O . VAL A 1 165 ? -14.985 8.841 0.386 1.00 84.00 165 VAL A O 1
ATOM 1226 N N . VAL A 1 166 ? -13.264 7.612 1.146 1.00 82.56 166 VAL A N 1
ATOM 1227 C CA . VAL A 1 166 ? -12.204 8.594 0.862 1.00 82.56 166 VAL A CA 1
ATOM 1228 C C . VAL A 1 166 ? -11.418 8.220 -0.387 1.00 82.56 166 VAL A C 1
ATOM 1230 O O . VAL A 1 166 ? -10.971 9.089 -1.132 1.00 82.56 166 VAL A O 1
ATOM 1233 N N . SER A 1 167 ? -11.273 6.925 -0.671 1.00 77.25 167 SER A N 1
ATOM 1234 C CA . SER A 1 167 ? -10.710 6.480 -1.944 1.00 77.25 167 SER A CA 1
ATOM 1235 C C . SER A 1 167 ? -11.229 5.110 -2.355 1.00 77.25 167 SER A C 1
ATOM 1237 O O . SER A 1 167 ? -11.583 4.277 -1.520 1.00 77.25 167 SER A O 1
ATOM 1239 N N . SER A 1 168 ? -11.248 4.856 -3.661 1.00 76.69 168 SER A N 1
ATOM 1240 C CA . SER A 1 168 ? -11.483 3.520 -4.192 1.00 76.69 168 SER A CA 1
ATOM 1241 C C . SER A 1 168 ? -10.530 3.231 -5.350 1.00 76.69 168 SER A C 1
ATOM 1243 O O . SER A 1 168 ? -10.308 4.061 -6.231 1.00 76.69 168 SER A O 1
ATOM 1245 N N . ILE A 1 169 ? -9.928 2.049 -5.333 1.00 74.44 169 ILE A N 1
ATOM 1246 C CA . ILE A 1 169 ? -9.003 1.562 -6.350 1.00 74.44 169 ILE A CA 1
ATOM 1247 C C . ILE A 1 169 ? -9.563 0.244 -6.863 1.00 74.44 169 ILE A C 1
ATOM 1249 O O . ILE A 1 169 ? -9.701 -0.716 -6.110 1.00 74.44 169 ILE A O 1
ATOM 1253 N N . THR A 1 170 ? -9.855 0.178 -8.158 1.00 74.81 170 THR A N 1
ATOM 1254 C CA . THR A 1 170 ? -10.327 -1.054 -8.797 1.00 74.81 170 THR A CA 1
ATOM 1255 C C . THR A 1 170 ? -9.179 -1.700 -9.568 1.00 74.81 170 THR A C 1
ATOM 1257 O O . THR A 1 170 ? -8.534 -1.075 -10.410 1.00 74.81 170 THR A O 1
ATOM 1260 N N . TYR A 1 171 ? -8.900 -2.970 -9.288 1.00 70.88 171 TYR A N 1
ATOM 1261 C CA . TYR A 1 171 ? -7.850 -3.761 -9.928 1.00 70.88 171 TYR A CA 1
ATOM 1262 C C . TYR A 1 171 ? -8.409 -4.580 -11.101 1.00 70.88 171 TYR A C 1
ATOM 1264 O O . TYR A 1 171 ? -8.232 -5.798 -11.151 1.00 70.88 171 TYR A O 1
ATOM 1272 N N . GLY A 1 172 ? -9.060 -3.912 -12.060 1.00 71.38 172 GLY A N 1
ATOM 1273 C CA . GLY A 1 172 ? -9.829 -4.592 -13.112 1.00 71.38 172 GLY A CA 1
ATOM 1274 C C . GLY A 1 172 ? -10.852 -5.550 -12.495 1.00 71.38 172 GLY A C 1
ATOM 1275 O O . GLY A 1 172 ? -11.431 -5.236 -11.459 1.00 71.38 172 GLY A O 1
ATOM 1276 N N . ASP A 1 173 ? -10.981 -6.751 -13.054 1.00 69.56 173 ASP A N 1
ATOM 1277 C CA . ASP A 1 173 ? -11.915 -7.771 -12.547 1.00 69.56 173 ASP A CA 1
ATOM 1278 C C . ASP A 1 173 ? -11.382 -8.553 -11.330 1.00 69.56 173 ASP A C 1
ATOM 1280 O O . ASP A 1 173 ? -12.052 -9.442 -10.815 1.00 69.56 173 ASP A O 1
ATOM 1284 N N . LYS A 1 174 ? -10.154 -8.267 -10.867 1.00 70.75 174 LYS A N 1
ATOM 1285 C CA . LYS A 1 174 ? -9.453 -9.091 -9.860 1.00 70.75 174 LYS A CA 1
ATOM 1286 C C . LYS A 1 174 ? -9.693 -8.664 -8.416 1.00 70.75 174 LYS A C 1
ATOM 1288 O O . LYS A 1 174 ? -9.339 -9.398 -7.498 1.00 70.75 174 LYS A O 1
ATOM 1293 N N . GLY A 1 175 ? -10.224 -7.468 -8.199 1.00 76.81 175 GLY A N 1
ATOM 1294 C CA . GLY A 1 175 ? -10.480 -6.972 -6.854 1.00 76.81 175 GLY A CA 1
ATOM 1295 C C . GLY A 1 175 ? -10.614 -5.462 -6.776 1.00 76.81 175 GLY A C 1
ATOM 1296 O O . GLY A 1 175 ? -10.344 -4.738 -7.733 1.00 76.81 175 GLY A O 1
ATOM 1297 N N . LYS A 1 176 ? -11.010 -4.980 -5.606 1.00 82.69 176 LYS A N 1
ATOM 1298 C CA . LYS A 1 176 ? -11.270 -3.578 -5.305 1.00 82.69 176 LYS A CA 1
ATOM 1299 C C . LYS A 1 176 ? -10.756 -3.261 -3.906 1.00 82.69 176 LYS A C 1
ATOM 1301 O O . LYS A 1 176 ? -11.069 -3.978 -2.965 1.00 82.69 176 LYS A O 1
ATOM 1306 N N . LEU A 1 177 ? -9.973 -2.199 -3.772 1.00 82.81 177 LEU A N 1
ATOM 1307 C CA . LEU A 1 177 ? -9.606 -1.604 -2.492 1.00 82.81 177 LEU A CA 1
ATOM 1308 C C . LEU A 1 177 ? -10.471 -0.370 -2.269 1.00 82.81 177 LEU A C 1
ATOM 1310 O O . LEU A 1 177 ? -10.551 0.496 -3.135 1.00 82.81 177 LEU A O 1
ATOM 1314 N N . VAL A 1 178 ? -11.099 -0.279 -1.110 1.00 86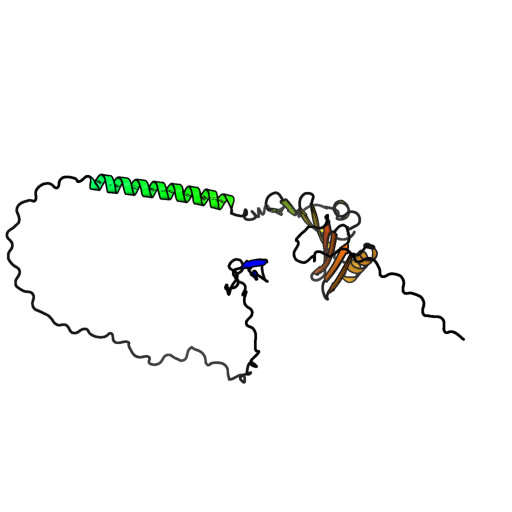.38 178 VAL A N 1
ATOM 1315 C CA . VAL A 1 178 ? -11.936 0.848 -0.712 1.00 86.38 178 VAL A CA 1
ATOM 1316 C C . VAL A 1 178 ? -11.426 1.328 0.628 1.00 86.38 178 VAL A C 1
ATOM 1318 O O . VAL A 1 178 ? -11.324 0.545 1.567 1.00 86.38 178 VAL A O 1
ATOM 1321 N N . VAL A 1 179 ? -11.075 2.602 0.701 1.00 87.06 179 VAL A N 1
ATOM 1322 C CA . VAL A 1 179 ? -10.631 3.243 1.933 1.00 87.06 179 VAL A CA 1
ATOM 1323 C C . VAL A 1 179 ? -11.730 4.184 2.382 1.00 87.06 179 VAL A C 1
ATOM 1325 O O . VAL A 1 179 ? -12.184 5.035 1.614 1.00 87.06 179 VAL A O 1
ATOM 1328 N N . MET A 1 180 ? -12.146 4.014 3.623 1.00 88.75 180 MET A N 1
ATOM 1329 C CA . MET A 1 180 ? -13.192 4.777 4.274 1.00 88.75 180 MET A CA 1
ATOM 1330 C C . MET A 1 180 ? -12.642 5.402 5.553 1.00 88.75 180 MET A C 1
ATOM 1332 O O . MET A 1 180 ? -11.689 4.888 6.141 1.00 88.75 180 MET A O 1
ATOM 1336 N N . GLU A 1 181 ? -13.255 6.492 5.982 1.00 90.31 181 GLU A N 1
ATOM 1337 C CA . GLU A 1 181 ? -12.979 7.165 7.248 1.00 90.31 181 GLU A CA 1
ATOM 1338 C C . GLU A 1 181 ? -14.283 7.318 8.025 1.00 90.31 181 GLU A C 1
ATOM 1340 O O . GLU A 1 181 ? -15.310 7.669 7.446 1.00 90.31 181 GLU A O 1
ATOM 1345 N N . THR A 1 182 ? -14.239 7.062 9.326 1.00 92.38 182 THR A N 1
ATOM 1346 C CA . THR A 1 182 ? -15.324 7.349 10.269 1.00 92.38 182 THR A CA 1
ATOM 1347 C C . THR A 1 182 ? -14.773 8.162 11.438 1.00 92.38 182 THR A C 1
ATOM 1349 O O . THR A 1 182 ? -13.584 8.070 11.756 1.00 92.38 182 THR A O 1
ATOM 1352 N N . ASP A 1 183 ? -15.633 8.972 12.049 1.00 93.19 183 ASP A N 1
ATOM 1353 C CA . ASP A 1 183 ? -15.340 9.682 13.297 1.00 93.19 183 ASP A CA 1
ATOM 1354 C C . ASP A 1 183 ? -15.560 8.776 14.534 1.00 93.19 183 ASP A C 1
ATOM 1356 O O . ASP A 1 183 ? -15.273 9.183 15.658 1.00 93.19 183 ASP A O 1
ATOM 1360 N N . ASP A 1 184 ? -16.034 7.539 14.337 1.00 93.31 184 ASP A N 1
ATOM 1361 C CA . ASP A 1 184 ? -16.167 6.543 15.404 1.00 93.31 184 ASP A CA 1
ATOM 1362 C C . ASP A 1 184 ? -14.803 6.070 15.931 1.00 93.31 184 ASP A C 1
ATOM 1364 O O . ASP A 1 184 ? -13.831 5.965 15.163 1.00 93.31 184 ASP A O 1
ATOM 1368 N N . PRO A 1 185 ? -14.715 5.720 17.228 1.00 91.31 185 PRO A N 1
ATOM 1369 C CA . PRO A 1 185 ? -13.479 5.239 17.825 1.00 91.31 185 PRO A CA 1
ATOM 1370 C C . PRO A 1 185 ? -13.068 3.879 17.251 1.00 91.31 185 PRO A C 1
ATOM 1372 O O . PRO A 1 185 ? -13.889 3.060 16.826 1.00 91.31 185 PRO A O 1
ATOM 1375 N N . PHE A 1 186 ? -11.759 3.637 17.256 1.00 90.69 186 PHE A N 1
ATOM 1376 C CA . PHE A 1 186 ? -11.146 2.447 16.670 1.00 90.69 186 PHE A CA 1
ATOM 1377 C C . PHE A 1 186 ? -11.731 1.149 17.238 1.00 90.69 186 PHE A C 1
ATOM 1379 O O . PHE A 1 186 ? -11.959 0.197 16.492 1.00 90.69 186 PHE A O 1
ATOM 1386 N N . GLU A 1 187 ? -11.983 1.116 18.544 1.00 90.12 187 GLU A N 1
ATOM 1387 C CA . GLU A 1 187 ? -12.471 -0.048 19.276 1.00 90.12 187 GLU A CA 1
ATOM 1388 C C . GLU A 1 187 ? -13.872 -0.468 18.817 1.00 90.12 187 GLU A C 1
ATOM 1390 O O . GLU A 1 187 ? -14.097 -1.655 18.568 1.00 90.12 187 GLU A O 1
ATOM 1395 N N . ASP A 1 188 ? -14.775 0.494 18.617 1.00 92.00 188 ASP A N 1
ATOM 1396 C CA . ASP A 1 188 ? -16.159 0.239 18.200 1.00 92.00 188 ASP A CA 1
ATOM 1397 C C . ASP A 1 188 ? -16.199 -0.290 16.762 1.00 92.00 188 ASP A C 1
ATOM 1399 O O . ASP A 1 188 ? -16.838 -1.305 16.458 1.00 92.00 188 ASP A O 1
ATOM 1403 N N . VAL A 1 189 ? -15.422 0.338 15.875 1.00 92.06 189 VAL A N 1
ATOM 1404 C CA . VAL A 1 189 ? -15.256 -0.117 14.489 1.00 92.06 189 VAL A CA 1
ATOM 1405 C C . VAL A 1 189 ? -14.633 -1.513 14.462 1.00 92.06 189 VAL A C 1
ATOM 1407 O O . VAL A 1 189 ? -15.039 -2.379 13.679 1.00 92.06 189 VAL A O 1
ATOM 1410 N N . ALA A 1 190 ? -13.652 -1.771 15.325 1.00 89.94 190 ALA A N 1
ATOM 1411 C CA . ALA A 1 190 ? -13.014 -3.069 15.411 1.00 89.94 190 ALA A CA 1
ATOM 1412 C C . ALA A 1 190 ? -13.994 -4.155 15.875 1.00 89.94 190 ALA A C 1
ATOM 1414 O O . ALA A 1 190 ? -14.064 -5.226 15.263 1.00 89.94 190 ALA A O 1
ATOM 1415 N N . GLU A 1 191 ? -14.784 -3.893 16.912 1.00 90.31 191 GLU A N 1
ATOM 1416 C CA . GLU A 1 191 ? -15.792 -4.820 17.424 1.00 90.31 191 GLU A CA 1
ATOM 1417 C C . GLU A 1 191 ? -16.897 -5.099 16.394 1.00 90.31 191 GLU A C 1
ATOM 1419 O O . GLU A 1 191 ? -17.284 -6.258 16.183 1.00 90.31 191 GLU A O 1
ATOM 1424 N N . TYR A 1 192 ? -17.323 -4.071 15.660 1.00 91.81 192 TYR A N 1
ATOM 1425 C CA . TYR A 1 192 ? -18.254 -4.206 14.546 1.00 91.81 192 TYR A CA 1
ATOM 1426 C C . TYR A 1 192 ? -17.764 -5.234 13.520 1.00 91.81 192 TYR A C 1
ATOM 1428 O O . TYR A 1 192 ? -18.454 -6.217 13.238 1.00 91.81 192 TYR A O 1
ATOM 1436 N N . TYR A 1 193 ? -16.543 -5.087 12.999 1.00 89.75 193 TYR A N 1
ATOM 1437 C CA . TYR A 1 193 ? -16.024 -6.033 12.006 1.00 89.75 193 TYR A CA 1
ATOM 1438 C C . TYR A 1 193 ? -15.689 -7.407 12.605 1.00 89.75 193 TYR A C 1
ATOM 1440 O O . TYR A 1 193 ? -15.860 -8.419 11.918 1.00 89.75 193 TYR A O 1
ATOM 1448 N N . LYS A 1 194 ? -15.282 -7.480 13.883 1.00 87.12 194 LYS A N 1
ATOM 1449 C CA . LYS A 1 194 ? -15.078 -8.751 14.609 1.00 87.12 194 LYS A CA 1
ATOM 1450 C C . LYS A 1 194 ? -16.368 -9.572 14.693 1.00 87.12 194 LYS A C 1
ATOM 1452 O O . LYS A 1 194 ? -16.297 -10.799 14.593 1.00 87.12 194 LYS A O 1
ATOM 1457 N N . SER A 1 195 ? -17.513 -8.915 14.892 1.00 88.75 195 SER A N 1
ATOM 1458 C CA . SER A 1 195 ? -18.826 -9.564 14.997 1.00 88.75 195 SER A CA 1
ATOM 1459 C C . SER A 1 195 ? -19.452 -9.869 13.631 1.00 88.75 195 SER A C 1
ATOM 1461 O O . SER A 1 195 ? -20.082 -10.919 13.457 1.00 88.75 195 SER A O 1
ATOM 1463 N N . LYS A 1 196 ? -19.240 -8.990 12.643 1.00 87.75 196 LYS A N 1
ATOM 1464 C CA . LYS A 1 196 ? -19.789 -9.123 11.287 1.00 87.75 196 LYS A CA 1
ATOM 1465 C C . LYS A 1 196 ? -19.095 -10.223 10.483 1.00 87.75 196 LYS A C 1
ATOM 1467 O O . LYS A 1 196 ? -19.761 -11.005 9.806 1.00 87.75 196 LYS A O 1
ATOM 1472 N N . ILE A 1 197 ? -17.769 -10.334 10.587 1.00 85.69 197 ILE A N 1
ATOM 1473 C CA . ILE A 1 197 ? -16.972 -11.328 9.857 1.00 85.69 197 ILE A CA 1
ATOM 1474 C C . ILE A 1 197 ? -16.824 -12.590 10.715 1.00 85.69 197 ILE A C 1
ATOM 1476 O O . ILE A 1 197 ? -15.923 -12.701 11.546 1.00 85.69 197 ILE A O 1
ATOM 1480 N N . LYS A 1 198 ? -17.720 -13.561 10.508 1.00 78.50 198 LYS A N 1
ATOM 1481 C CA . LYS A 1 198 ? -17.733 -14.831 11.261 1.00 78.50 198 LYS A CA 1
ATOM 1482 C C . LYS A 1 198 ? -16.680 -15.835 10.778 1.00 78.50 198 LYS A C 1
ATOM 1484 O O . LYS A 1 198 ? -16.107 -16.559 11.587 1.00 78.50 198 LYS A O 1
ATOM 1489 N N . GLU A 1 199 ? -16.393 -15.856 9.479 1.00 72.44 199 GLU A N 1
ATOM 1490 C CA . GLU A 1 199 ? -15.424 -16.766 8.852 1.00 72.44 199 GLU A CA 1
ATOM 1491 C C . GLU A 1 199 ? -14.059 -16.079 8.708 1.00 72.44 199 GLU A C 1
ATOM 1493 O O . GLU A 1 199 ? -13.699 -15.542 7.660 1.00 72.44 199 GLU A O 1
ATOM 1498 N N . ARG A 1 200 ? -13.310 -16.035 9.815 1.00 73.06 200 ARG A N 1
ATOM 1499 C CA . ARG A 1 200 ? -12.004 -15.362 9.897 1.00 73.06 200 ARG A CA 1
ATOM 1500 C C . ARG A 1 200 ? -10.885 -16.359 9.606 1.00 73.06 200 ARG A C 1
ATOM 1502 O O . ARG A 1 200 ? -10.768 -17.358 10.311 1.00 73.06 200 ARG A O 1
ATOM 1509 N N . ARG A 1 201 ? -10.028 -16.071 8.622 1.00 65.25 201 ARG A N 1
ATOM 1510 C CA . ARG A 1 201 ? -8.824 -16.877 8.332 1.00 65.25 201 ARG A CA 1
ATOM 1511 C C . ARG A 1 201 ? -7.590 -16.399 9.083 1.00 65.25 201 ARG A C 1
ATOM 1513 O O . ARG A 1 201 ? -6.741 -17.207 9.442 1.00 65.25 201 ARG A O 1
ATOM 1520 N N . PHE A 1 202 ? -7.479 -15.093 9.302 1.00 62.31 202 PHE A N 1
ATOM 1521 C CA . PHE A 1 202 ? -6.354 -14.489 10.006 1.00 62.31 202 PHE A CA 1
ATOM 1522 C C .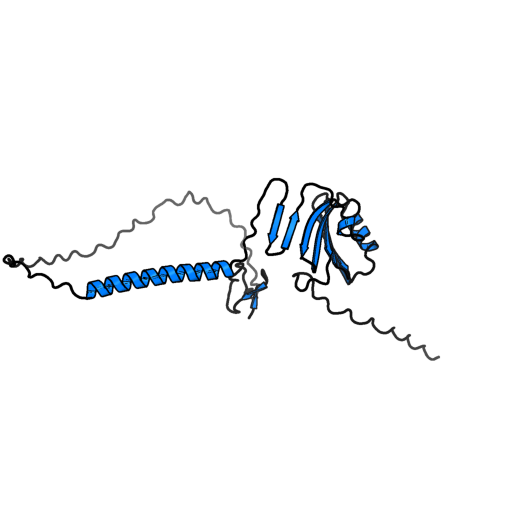 PHE A 1 202 ? -6.826 -13.276 10.802 1.00 62.31 202 PHE A C 1
ATOM 1524 O O . PHE A 1 202 ? -7.662 -12.502 10.330 1.00 62.31 202 PHE A O 1
ATOM 1531 N N . PHE A 1 203 ? -6.279 -13.139 12.005 1.00 68.00 203 PHE A N 1
ATOM 1532 C CA . PHE A 1 203 ? -6.561 -12.054 12.927 1.00 68.00 203 PHE A CA 1
ATOM 1533 C C . PHE A 1 203 ? -5.242 -11.578 13.529 1.00 68.00 203 PHE A C 1
ATOM 1535 O O . PHE A 1 203 ? -4.525 -12.372 14.138 1.00 68.00 203 PHE A O 1
ATOM 1542 N N . SER A 1 204 ? -4.926 -10.299 13.348 1.00 73.44 204 SER A N 1
ATOM 1543 C CA . SER A 1 204 ? -3.798 -9.647 14.010 1.00 73.44 204 SER A CA 1
ATOM 1544 C C . SER A 1 204 ? -4.265 -8.326 14.590 1.00 73.44 204 SER A C 1
ATOM 1546 O O . SER A 1 204 ? -4.819 -7.494 13.873 1.00 73.44 204 SER A O 1
ATOM 1548 N N . GLU A 1 205 ? -4.002 -8.148 15.876 1.00 71.56 205 GLU A N 1
ATOM 1549 C CA . GLU A 1 205 ? -4.218 -6.915 16.621 1.00 71.56 205 GLU A CA 1
ATOM 1550 C C . GLU A 1 205 ? -2.834 -6.489 17.112 1.00 71.56 205 GLU A C 1
ATOM 1552 O O . GLU A 1 205 ? -2.232 -7.145 17.961 1.00 71.56 205 GLU A O 1
ATOM 1557 N N . ALA A 1 206 ? -2.269 -5.485 16.450 1.00 71.62 206 ALA A N 1
ATOM 1558 C CA . ALA A 1 206 ? -1.063 -4.803 16.900 1.00 71.62 206 ALA A CA 1
ATOM 1559 C C . ALA A 1 206 ? -1.487 -3.441 17.453 1.00 71.62 206 ALA A C 1
ATOM 1561 O O . ALA A 1 206 ? -2.526 -2.938 17.033 1.00 71.62 206 ALA A O 1
ATOM 1562 N N . ASP A 1 207 ?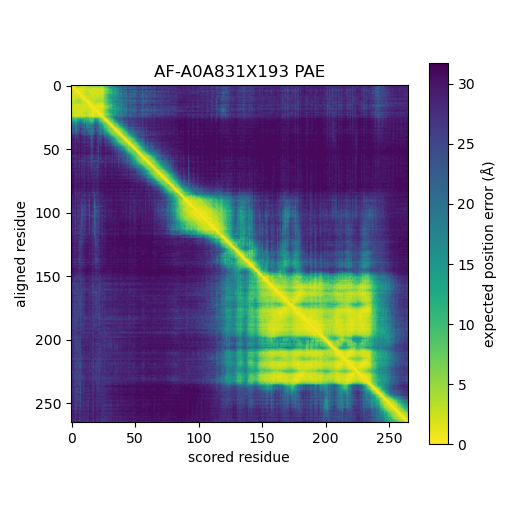 -0.686 -2.844 18.341 1.00 64.50 207 ASP A N 1
ATOM 1563 C CA . ASP A 1 207 ? -1.024 -1.676 19.183 1.00 64.50 207 ASP A CA 1
ATOM 1564 C C . ASP A 1 207 ? -1.730 -0.492 18.483 1.00 64.50 207 ASP A C 1
ATOM 1566 O O . ASP A 1 207 ? -2.294 0.364 19.156 1.00 64.50 207 ASP A O 1
ATOM 1570 N N . GLN A 1 208 ? -1.702 -0.409 17.147 1.00 75.81 208 GLN A N 1
ATOM 1571 C CA . GLN A 1 208 ? -2.365 0.630 16.352 1.00 75.81 208 GLN A CA 1
ATOM 1572 C C . GLN A 1 208 ? -2.970 0.112 15.033 1.00 75.81 208 GLN A C 1
ATOM 1574 O O . GLN A 1 208 ? -3.123 0.877 14.088 1.00 75.81 208 GLN A O 1
ATOM 1579 N N . ALA A 1 209 ? -3.271 -1.180 14.891 1.00 82.62 209 ALA A N 1
ATOM 1580 C CA . ALA A 1 209 ? -3.976 -1.681 13.712 1.00 82.62 209 ALA A CA 1
ATOM 1581 C C . ALA A 1 209 ? -4.631 -3.038 13.965 1.00 82.62 209 ALA A C 1
ATOM 1583 O O . ALA A 1 209 ? -4.025 -3.946 14.540 1.00 82.62 209 ALA A O 1
ATOM 1584 N N . MET A 1 210 ? -5.835 -3.210 13.425 1.00 85.81 210 MET A N 1
ATOM 1585 C CA . MET A 1 210 ? -6.493 -4.507 13.350 1.00 85.81 210 MET A CA 1
ATOM 1586 C C . MET A 1 210 ? -6.605 -4.956 11.898 1.00 85.81 210 MET A C 1
ATOM 1588 O O . MET A 1 210 ? -7.091 -4.215 11.047 1.00 85.81 210 MET A O 1
ATOM 1592 N N . VAL A 1 211 ? -6.200 -6.194 11.621 1.00 87.75 211 VAL A N 1
ATOM 1593 C CA . VAL A 1 211 ? -6.349 -6.820 10.304 1.00 87.75 211 VAL A CA 1
ATOM 1594 C C . VAL A 1 211 ? -7.187 -8.086 10.435 1.00 87.75 211 VAL A C 1
ATOM 1596 O O . VAL A 1 211 ? -6.830 -9.003 11.177 1.00 87.75 211 VAL A O 1
ATOM 1599 N N . ILE A 1 212 ? -8.284 -8.147 9.681 1.00 87.00 212 ILE A N 1
ATOM 1600 C CA . ILE A 1 212 ? -9.166 -9.310 9.569 1.00 87.00 212 ILE A CA 1
ATOM 1601 C C . ILE A 1 212 ? -9.124 -9.798 8.123 1.00 87.00 212 ILE A C 1
ATOM 1603 O O . ILE A 1 212 ? -9.637 -9.133 7.225 1.00 87.00 212 ILE A O 1
ATOM 1607 N N . ALA A 1 213 ? -8.539 -10.973 7.889 1.00 85.31 213 ALA A N 1
ATOM 1608 C CA . ALA A 1 213 ? -8.602 -11.633 6.586 1.00 85.31 213 ALA A CA 1
ATOM 1609 C C . ALA A 1 213 ? -9.727 -12.675 6.560 1.00 85.31 213 ALA A C 1
ATOM 1611 O O . ALA A 1 213 ? -9.892 -13.451 7.507 1.00 85.31 213 ALA A O 1
ATOM 1612 N N . PHE A 1 214 ? -10.464 -12.720 5.457 1.00 83.62 214 PHE A N 1
ATOM 1613 C CA . PHE A 1 214 ? -11.589 -13.619 5.210 1.00 83.62 214 PHE A CA 1
A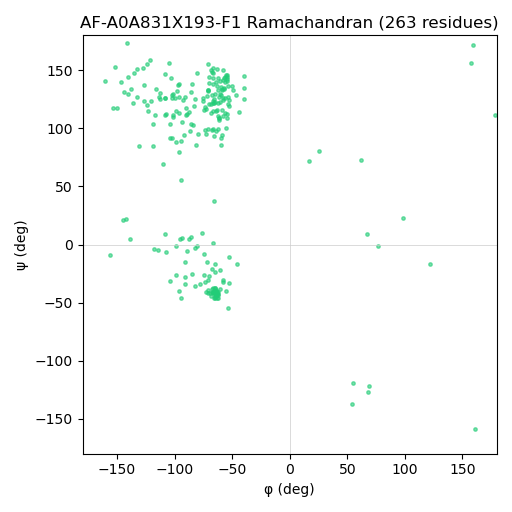TOM 1614 C C . PHE A 1 214 ? -11.578 -14.087 3.749 1.00 83.62 214 PHE A C 1
ATOM 1616 O O . PHE A 1 214 ? -10.783 -13.630 2.931 1.00 83.62 214 PHE A O 1
ATOM 1623 N N . ASP A 1 215 ? -12.455 -15.022 3.404 1.00 78.25 215 ASP A N 1
ATOM 1624 C CA . ASP A 1 215 ? -12.421 -15.726 2.115 1.00 78.25 215 ASP A CA 1
ATOM 1625 C C . ASP A 1 215 ? -12.515 -14.804 0.892 1.00 78.25 215 ASP A C 1
ATOM 1627 O O . ASP A 1 215 ? -11.915 -15.081 -0.145 1.00 78.25 215 ASP A O 1
ATOM 1631 N N . LYS A 1 216 ? -13.240 -13.691 1.028 1.00 79.94 216 LYS A N 1
ATOM 1632 C CA . LYS A 1 216 ? -13.497 -12.729 -0.051 1.00 79.94 216 LYS A CA 1
ATOM 1633 C C . LYS A 1 216 ? -12.567 -11.506 -0.018 1.00 79.94 216 LYS A C 1
ATOM 1635 O O . LYS A 1 216 ? -12.717 -10.625 -0.869 1.00 79.94 216 LYS A O 1
ATOM 1640 N N . GLY A 1 217 ? -11.654 -11.404 0.954 1.00 86.00 217 GLY A N 1
ATOM 1641 C CA . GLY A 1 217 ? -10.834 -10.206 1.108 1.00 86.00 217 GLY A CA 1
ATOM 1642 C C . GLY A 1 217 ? -10.170 -10.007 2.469 1.00 86.00 217 GLY A C 1
ATOM 1643 O O . GLY A 1 217 ? -9.973 -10.930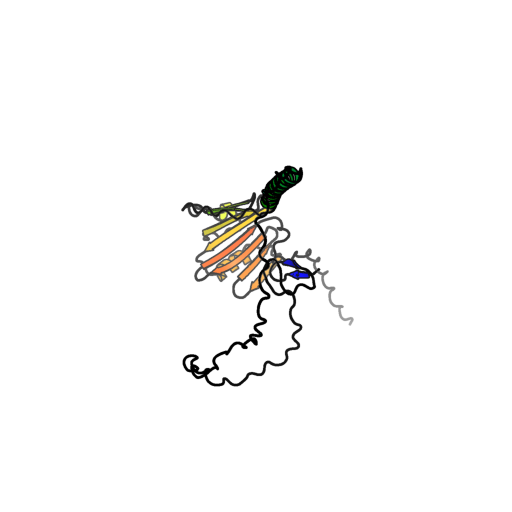 3.256 1.00 86.00 217 GLY A O 1
ATOM 1644 N N . MET A 1 218 ? -9.804 -8.761 2.747 1.00 87.75 218 MET A N 1
ATOM 1645 C CA . MET A 1 218 ? -9.274 -8.333 4.037 1.00 87.75 218 MET A CA 1
ATOM 1646 C C . MET A 1 218 ? -9.813 -6.958 4.419 1.00 87.75 218 MET A C 1
ATOM 1648 O O . MET A 1 218 ? -9.995 -6.089 3.566 1.00 87.75 218 MET A O 1
ATOM 1652 N N . VAL A 1 219 ? -10.045 -6.769 5.713 1.00 90.69 219 VAL A N 1
ATOM 1653 C CA . VAL A 1 219 ? -10.340 -5.475 6.322 1.00 90.69 219 VAL A CA 1
ATOM 1654 C C . VAL A 1 219 ? -9.169 -5.098 7.217 1.00 90.69 219 VAL A C 1
ATOM 1656 O O . VAL A 1 219 ? -8.791 -5.866 8.100 1.00 90.69 219 VAL A O 1
ATOM 1659 N N . THR A 1 220 ? -8.610 -3.916 6.992 1.00 90.62 220 THR A N 1
ATOM 1660 C CA . THR A 1 220 ? -7.611 -3.296 7.860 1.00 90.62 220 THR A CA 1
ATOM 1661 C C . THR A 1 220 ? -8.215 -2.051 8.481 1.00 90.62 220 THR A C 1
ATOM 1663 O O . THR A 1 220 ? -8.703 -1.183 7.763 1.00 90.62 220 THR A O 1
ATOM 1666 N N . ILE A 1 221 ? -8.168 -1.954 9.801 1.00 92.25 221 ILE A N 1
ATOM 1667 C CA . ILE A 1 221 ? -8.654 -0.809 10.566 1.00 92.25 221 ILE A CA 1
ATOM 1668 C C . ILE A 1 221 ? -7.452 -0.192 11.276 1.00 92.25 221 ILE A C 1
ATOM 1670 O O . ILE A 1 221 ? -6.613 -0.909 11.828 1.00 92.25 221 ILE A O 1
ATOM 1674 N N . THR A 1 222 ? -7.322 1.127 11.208 1.00 89.88 222 THR A N 1
ATOM 1675 C CA . THR A 1 222 ? -6.172 1.869 11.738 1.00 89.88 222 THR A CA 1
ATOM 1676 C C . THR A 1 222 ? -6.659 3.204 12.306 1.00 89.88 222 THR A C 1
ATOM 1678 O O . THR A 1 222 ? -7.401 3.901 11.612 1.00 89.88 222 THR A O 1
ATOM 1681 N N . PRO A 1 223 ? -6.270 3.580 13.534 1.00 89.50 223 PRO A N 1
ATOM 1682 C CA . PRO A 1 223 ? -6.531 4.908 14.064 1.00 89.50 223 PRO A CA 1
ATOM 1683 C C . PRO A 1 223 ? -5.649 5.941 13.341 1.00 89.50 223 PRO A C 1
ATOM 1685 O O . PRO A 1 223 ? -4.446 5.740 13.167 1.00 89.50 223 PRO A O 1
ATOM 1688 N N . GLU A 1 224 ? -6.240 7.052 12.914 1.00 85.69 224 GLU A N 1
ATOM 1689 C CA . GLU A 1 224 ? -5.573 8.175 12.249 1.00 85.69 224 GLU A CA 1
ATOM 1690 C C . GLU A 1 224 ? -5.994 9.487 12.936 1.00 85.69 224 GLU A C 1
ATOM 1692 O O . GLU A 1 224 ? -6.937 10.165 12.530 1.00 85.69 224 GLU A O 1
ATOM 1697 N N . GLY A 1 225 ? -5.295 9.837 14.021 1.00 84.94 225 GLY A N 1
ATOM 1698 C CA . GLY A 1 225 ? -5.641 10.995 14.852 1.00 84.94 225 GLY A CA 1
ATOM 1699 C C . GLY A 1 225 ? -6.954 10.770 15.602 1.00 84.94 225 GLY A C 1
ATOM 1700 O O . GLY A 1 225 ? -7.070 9.796 16.339 1.00 84.94 225 GLY A O 1
ATOM 1701 N N . ASP A 1 226 ? -7.928 11.656 15.383 1.00 85.12 226 ASP A N 1
ATOM 1702 C CA . ASP A 1 226 ? -9.270 11.575 15.983 1.00 85.12 226 ASP A CA 1
ATOM 1703 C C . ASP A 1 226 ? -10.251 10.732 15.149 1.00 85.12 226 ASP A C 1
ATOM 1705 O O . ASP A 1 226 ? -11.440 10.683 15.449 1.00 85.12 226 ASP A O 1
ATOM 1709 N N . LYS A 1 227 ? -9.774 10.102 14.069 1.00 90.25 227 LYS A N 1
ATOM 1710 C CA . LYS A 1 227 ? -10.596 9.333 13.134 1.00 90.25 227 LYS A CA 1
ATOM 1711 C C . LYS A 1 227 ? -10.133 7.896 13.036 1.00 90.25 227 LYS A C 1
ATOM 1713 O O . LYS A 1 227 ? -8.962 7.582 13.251 1.00 90.25 227 LYS A O 1
ATOM 1718 N N . THR A 1 228 ? -11.035 7.035 12.588 1.00 91.50 228 THR A N 1
ATOM 1719 C CA . THR A 1 228 ? -10.718 5.651 12.257 1.00 91.50 228 THR A CA 1
ATOM 1720 C C . THR A 1 228 ? -10.753 5.447 10.755 1.00 91.50 228 THR A C 1
ATOM 1722 O O . THR A 1 228 ? -11.749 5.712 10.079 1.00 91.50 228 THR A O 1
ATOM 1725 N N . LYS A 1 229 ? -9.657 4.918 10.222 1.00 91.88 229 LYS A N 1
ATOM 1726 C CA . LYS A 1 229 ? -9.527 4.559 8.817 1.00 91.88 229 LYS A CA 1
ATOM 1727 C C . LYS A 1 229 ? -9.782 3.082 8.615 1.00 91.88 229 LYS A C 1
ATOM 1729 O O . LYS A 1 229 ? -9.203 2.237 9.294 1.00 91.88 229 LYS A O 1
ATOM 1734 N N . ILE A 1 230 ? -10.606 2.774 7.625 1.00 92.44 230 ILE A N 1
ATOM 1735 C CA . ILE A 1 230 ? -11.038 1.422 7.295 1.00 92.44 230 ILE A CA 1
ATOM 1736 C C . ILE A 1 230 ? -10.657 1.151 5.845 1.00 92.44 230 ILE A C 1
ATOM 1738 O O . ILE A 1 230 ? -11.172 1.775 4.924 1.00 92.44 230 ILE A O 1
ATOM 1742 N N . SER A 1 231 ? -9.752 0.209 5.624 1.00 89.69 231 SER A N 1
ATOM 1743 C CA . SER A 1 231 ? -9.337 -0.237 4.296 1.00 89.69 231 SER A CA 1
ATOM 1744 C C . SER A 1 231 ? -9.896 -1.627 4.032 1.00 89.69 231 SER A C 1
ATOM 1746 O O . SER A 1 231 ? -9.473 -2.599 4.654 1.00 89.69 231 SER A O 1
ATOM 1748 N N . VAL A 1 232 ? -10.834 -1.731 3.098 1.00 90.00 232 VAL A N 1
ATOM 1749 C CA . VAL A 1 232 ? -11.453 -2.992 2.689 1.00 90.00 232 VAL A CA 1
ATOM 1750 C C . VAL A 1 232 ? -10.933 -3.366 1.312 1.00 90.00 232 VAL A C 1
ATOM 1752 O O . VAL A 1 232 ? -11.221 -2.702 0.317 1.00 90.00 232 VAL A O 1
ATOM 1755 N N . LEU A 1 233 ? -10.152 -4.436 1.252 1.00 87.50 233 LEU A N 1
ATOM 1756 C CA . LEU A 1 233 ? -9.689 -5.035 0.011 1.00 87.50 233 LEU A CA 1
ATOM 1757 C C . LEU A 1 233 ? -10.542 -6.267 -0.278 1.00 87.50 233 LEU A C 1
ATOM 1759 O O . LEU A 1 233 ? -10.436 -7.269 0.422 1.00 87.50 233 LEU A O 1
ATOM 1763 N N . MET A 1 234 ? -11.357 -6.208 -1.323 1.00 84.44 234 MET A N 1
ATOM 1764 C CA . MET A 1 234 ? -12.134 -7.337 -1.828 1.00 84.44 234 MET A CA 1
ATOM 1765 C C . MET A 1 234 ? -11.485 -7.911 -3.087 1.00 84.44 234 MET A C 1
ATOM 1767 O O . MET A 1 234 ? -10.975 -7.160 -3.916 1.00 84.44 234 MET A O 1
ATOM 1771 N N . GLY A 1 235 ? -11.521 -9.227 -3.263 1.00 75.62 235 GLY A N 1
ATOM 1772 C CA . GLY A 1 235 ? -11.032 -9.888 -4.475 1.00 75.62 235 GLY A CA 1
ATOM 1773 C C . GLY A 1 235 ? -10.662 -11.347 -4.240 1.00 75.62 235 GLY A C 1
ATOM 1774 O O . GLY A 1 235 ? -10.343 -11.743 -3.119 1.00 75.62 235 GLY A O 1
ATOM 1775 N N . GLU A 1 236 ? -10.684 -12.148 -5.305 1.00 62.22 236 GLU A N 1
ATOM 1776 C CA . GLU A 1 236 ? -10.171 -13.519 -5.275 1.00 62.22 236 GLU A CA 1
ATOM 1777 C C . GLU A 1 236 ? -8.656 -13.459 -5.065 1.00 62.22 236 GLU A C 1
ATOM 1779 O O . GLU A 1 236 ? -7.916 -13.165 -6.001 1.00 62.22 236 GLU A O 1
ATOM 1784 N N . THR A 1 237 ? -8.215 -13.664 -3.815 1.00 51.38 237 THR A N 1
ATOM 1785 C CA . THR A 1 237 ? -6.819 -13.887 -3.392 1.00 51.38 237 THR A CA 1
ATOM 1786 C C . THR A 1 237 ? -5.799 -13.285 -4.352 1.00 51.38 237 THR A C 1
ATOM 1788 O O . THR A 1 237 ? -5.273 -14.003 -5.198 1.00 51.38 237 THR A O 1
ATOM 1791 N N . ILE A 1 238 ? -5.535 -11.978 -4.269 1.00 49.44 238 ILE A N 1
ATOM 1792 C CA . ILE A 1 238 ? -4.577 -11.330 -5.174 1.00 49.44 238 ILE A CA 1
ATOM 1793 C C . ILE A 1 238 ? -3.204 -11.985 -4.948 1.00 49.44 238 ILE A C 1
ATOM 1795 O O . ILE A 1 238 ? -2.594 -11.767 -3.895 1.00 49.44 238 ILE A O 1
ATOM 1799 N N . PRO A 1 239 ? -2.690 -12.793 -5.896 1.00 42.03 239 PRO A N 1
ATOM 1800 C CA . PRO A 1 239 ? -1.415 -13.453 -5.695 1.00 42.03 239 PRO A CA 1
ATOM 1801 C C . PRO A 1 239 ? -0.310 -12.393 -5.751 1.00 42.03 239 PRO A C 1
ATOM 1803 O O . PRO A 1 239 ? -0.158 -11.696 -6.755 1.00 42.03 239 PRO A O 1
ATOM 1806 N N . GLY A 1 240 ? 0.462 -12.268 -4.667 1.00 41.69 240 GLY A N 1
ATOM 1807 C CA . GLY A 1 240 ? 1.690 -11.469 -4.644 1.00 41.69 240 GLY A CA 1
ATOM 1808 C C . GLY A 1 240 ? 1.598 -10.054 -4.065 1.00 41.69 240 GLY A C 1
ATOM 1809 O O . GLY A 1 240 ? 2.470 -9.246 -4.379 1.00 41.69 240 GLY A O 1
ATOM 1810 N N . ILE A 1 241 ? 0.613 -9.728 -3.217 1.00 45.31 241 ILE A N 1
ATOM 1811 C CA . ILE A 1 241 ? 0.704 -8.515 -2.381 1.00 45.31 241 ILE A CA 1
ATOM 1812 C C . ILE A 1 241 ? 1.708 -8.786 -1.242 1.00 45.31 241 ILE A C 1
ATOM 1814 O O . ILE A 1 241 ? 1.451 -9.663 -0.413 1.00 45.31 241 ILE A O 1
ATOM 1818 N N . PRO A 1 242 ? 2.848 -8.070 -1.172 1.00 36.12 242 PRO A N 1
ATOM 1819 C CA . PRO A 1 242 ? 3.822 -8.249 -0.099 1.00 36.12 242 PRO A CA 1
ATOM 1820 C C . PRO A 1 242 ? 3.176 -7.865 1.238 1.00 36.12 242 PRO A C 1
ATOM 1822 O O . PRO A 1 242 ? 2.784 -6.716 1.418 1.00 36.12 242 PRO A O 1
ATOM 1825 N N . GLY A 1 243 ? 3.032 -8.830 2.148 1.00 39.75 243 GLY A N 1
ATOM 1826 C CA . GLY A 1 243 ? 2.372 -8.651 3.451 1.00 39.75 243 GLY A CA 1
ATOM 1827 C C . GLY A 1 243 ? 1.181 -9.584 3.691 1.00 39.75 243 GLY A C 1
ATOM 1828 O O . GLY A 1 243 ? 0.816 -9.810 4.839 1.00 39.75 243 GLY A O 1
ATOM 1829 N N . LEU A 1 244 ? 0.634 -10.204 2.642 1.00 44.16 244 LEU A N 1
ATOM 1830 C CA . LEU A 1 244 ? -0.205 -11.393 2.775 1.00 44.16 244 LEU A CA 1
ATOM 1831 C C . LEU A 1 244 ? 0.712 -12.609 2.602 1.00 44.16 244 LEU A C 1
ATOM 1833 O O . LEU A 1 244 ? 1.142 -12.870 1.473 1.00 44.16 244 LEU A O 1
ATOM 1837 N N . PRO A 1 245 ? 1.073 -13.350 3.670 1.00 34.94 245 PRO A N 1
ATOM 1838 C CA . PRO A 1 245 ? 1.665 -14.661 3.462 1.00 34.94 245 PRO A CA 1
ATOM 1839 C C . PRO A 1 245 ? 0.702 -15.444 2.569 1.00 34.94 245 PRO A C 1
ATOM 1841 O O . PRO A 1 245 ? -0.512 -15.381 2.762 1.00 34.94 245 PRO A O 1
ATOM 1844 N N . GLY A 1 246 ? 1.219 -16.156 1.569 1.00 41.94 246 GLY A N 1
ATOM 1845 C CA . GLY A 1 246 ? 0.442 -17.213 0.937 1.00 41.94 246 GLY A CA 1
ATOM 1846 C C . GLY A 1 246 ? 0.100 -18.205 2.038 1.00 41.94 246 GLY A C 1
ATOM 1847 O O . GLY A 1 246 ? 0.950 -19.010 2.405 1.00 41.94 246 GLY A O 1
ATOM 1848 N N . ILE A 1 247 ? -1.077 -18.053 2.650 1.00 45.50 247 ILE A N 1
ATOM 1849 C CA . ILE A 1 247 ? -1.482 -18.874 3.784 1.00 45.50 247 ILE A CA 1
ATOM 1850 C C . ILE A 1 247 ? -1.634 -20.285 3.212 1.00 45.50 247 ILE A C 1
ATOM 1852 O O . ILE A 1 247 ? -2.471 -20.483 2.323 1.00 45.50 247 ILE A O 1
ATOM 1856 N N . PRO A 1 248 ? -0.803 -21.251 3.640 1.00 41.97 248 PRO A N 1
ATOM 1857 C CA . PRO A 1 248 ? -0.980 -22.629 3.219 1.00 41.97 248 PRO A CA 1
ATOM 1858 C C . PRO A 1 248 ? -2.390 -23.089 3.620 1.00 41.97 248 PRO A C 1
ATOM 1860 O O . PRO A 1 248 ? -2.936 -22.588 4.606 1.00 41.97 248 PRO A O 1
ATOM 1863 N N . PRO A 1 249 ? -3.008 -24.013 2.867 1.00 39.88 249 PRO A N 1
ATOM 1864 C CA . PRO A 1 249 ? -4.335 -24.522 3.198 1.00 39.88 249 PRO A CA 1
ATOM 1865 C C . PRO A 1 249 ? -4.385 -24.963 4.665 1.00 39.88 249 PRO A C 1
ATOM 1867 O O . PRO A 1 249 ? -3.442 -25.588 5.157 1.00 39.88 249 PRO A O 1
ATOM 1870 N N . ILE A 1 250 ? -5.474 -24.608 5.354 1.00 43.62 250 ILE A N 1
ATOM 1871 C CA . ILE A 1 250 ? -5.695 -24.961 6.760 1.00 43.62 250 ILE A CA 1
ATOM 1872 C C . ILE A 1 250 ? -5.533 -26.485 6.886 1.00 43.62 250 ILE A C 1
ATOM 1874 O O . ILE A 1 250 ? -6.240 -27.218 6.186 1.00 43.62 250 ILE A O 1
ATOM 1878 N N . PRO A 1 251 ? -4.601 -26.986 7.719 1.00 44.91 251 PRO A N 1
ATOM 1879 C CA . PRO A 1 251 ? -4.506 -28.415 7.962 1.00 44.91 251 PRO A CA 1
ATOM 1880 C C . PRO A 1 251 ? -5.828 -28.894 8.580 1.00 44.91 251 PRO A C 1
ATOM 1882 O O . PRO A 1 251 ? -6.414 -28.170 9.390 1.00 44.91 251 PRO A O 1
ATOM 1885 N N . PRO A 1 252 ? -6.329 -30.083 8.201 1.00 58.12 252 PRO A N 1
ATOM 1886 C CA . PRO A 1 252 ? -7.577 -30.602 8.745 1.00 58.12 252 PRO A CA 1
ATOM 1887 C C . PRO A 1 252 ? -7.519 -30.626 10.281 1.00 58.12 252 PRO A C 1
ATOM 1889 O O . PRO A 1 252 ? -6.439 -30.853 10.839 1.00 58.12 252 PRO A O 1
ATOM 1892 N N . PRO A 1 253 ? -8.652 -30.385 10.969 1.00 60.78 253 PRO A N 1
ATOM 1893 C CA . PRO A 1 253 ? -8.684 -30.387 12.423 1.00 60.78 253 PRO A CA 1
ATOM 1894 C C . PRO A 1 253 ? -8.121 -31.713 12.952 1.00 60.78 253 PRO A C 1
ATOM 1896 O O . PRO A 1 253 ? -8.385 -32.766 12.356 1.00 60.78 253 PRO A O 1
ATOM 1899 N N . PRO A 1 254 ? -7.335 -31.684 14.043 1.00 62.50 254 PRO A N 1
ATOM 1900 C CA . PRO A 1 254 ? -6.817 -32.903 14.636 1.00 62.50 254 PRO A CA 1
ATOM 1901 C C . PRO A 1 254 ? -7.990 -33.830 14.990 1.00 62.50 254 PRO A C 1
ATOM 1903 O O . PRO A 1 254 ? -9.038 -33.349 15.436 1.00 62.50 254 PRO A O 1
ATOM 1906 N N . PRO A 1 255 ? -7.852 -35.149 14.765 1.00 75.19 255 PRO A N 1
ATOM 1907 C CA . PRO A 1 255 ? -8.893 -36.100 15.121 1.00 75.19 255 PRO A CA 1
ATOM 1908 C C . PRO A 1 255 ? -9.221 -35.970 16.617 1.00 75.19 255 PRO A C 1
ATOM 1910 O O . PRO A 1 255 ? -8.312 -35.704 17.408 1.00 75.19 255 PRO A O 1
ATOM 1913 N N . PRO A 1 256 ? -10.498 -36.136 17.011 1.00 74.00 256 PRO A N 1
ATOM 1914 C CA . PRO A 1 256 ? -10.912 -35.998 18.400 1.00 74.00 256 PRO A CA 1
ATOM 1915 C C . PRO A 1 256 ? -10.058 -36.900 19.290 1.00 74.00 256 PRO A C 1
ATOM 1917 O O . PRO A 1 256 ? -9.898 -38.093 19.019 1.00 74.00 256 PRO A O 1
ATOM 1920 N N . GLU A 1 257 ? -9.479 -36.290 20.321 1.00 69.75 257 GLU A N 1
ATOM 1921 C CA . GLU A 1 257 ? -8.581 -36.940 21.265 1.00 69.75 257 GLU A CA 1
ATOM 1922 C C . GLU A 1 257 ? -9.296 -38.146 21.886 1.00 69.75 257 GLU A C 1
ATOM 1924 O O . GLU A 1 257 ? -10.431 -38.040 22.362 1.00 69.75 257 GLU A O 1
ATOM 1929 N N . ALA A 1 258 ? -8.669 -39.323 21.805 1.00 73.38 258 ALA A N 1
ATOM 1930 C CA . ALA A 1 258 ? -9.272 -40.541 22.323 1.00 73.38 258 ALA A CA 1
ATOM 1931 C C . ALA A 1 258 ? -9.523 -40.374 23.833 1.00 73.38 258 ALA A C 1
ATOM 1933 O O . ALA A 1 258 ? -8.639 -39.883 24.541 1.00 73.38 258 ALA A O 1
ATOM 1934 N N . PRO A 1 259 ? -10.704 -40.772 24.342 1.00 73.06 259 PRO A N 1
ATOM 1935 C CA . PRO A 1 259 ? -11.019 -40.615 25.752 1.00 73.06 259 PRO A CA 1
ATOM 1936 C C . PRO A 1 259 ? -9.972 -41.339 26.611 1.00 73.06 259 PRO A C 1
ATOM 1938 O O . PRO A 1 259 ? -9.518 -42.427 26.236 1.00 73.06 259 PRO A O 1
ATOM 1941 N N . PRO A 1 260 ? -9.580 -40.755 27.758 1.00 72.38 260 PRO A N 1
ATOM 1942 C CA . PRO A 1 260 ? -8.548 -41.326 28.608 1.00 72.38 260 PRO A CA 1
ATOM 1943 C C . PRO A 1 260 ? -8.930 -42.750 29.031 1.00 72.38 260 PRO A C 1
ATOM 1945 O O . PRO A 1 260 ? -10.112 -43.030 29.271 1.00 72.38 260 PRO A O 1
ATOM 1948 N N . PRO A 1 261 ? -7.953 -43.669 29.130 1.00 70.12 261 PRO A N 1
ATOM 1949 C CA . PRO A 1 261 ? -8.230 -45.050 29.481 1.00 70.12 261 PRO A CA 1
ATOM 1950 C C . PRO A 1 261 ? -8.878 -45.112 30.864 1.00 70.12 261 PRO A C 1
ATOM 1952 O O . PRO A 1 261 ? -8.320 -44.650 31.860 1.00 70.12 261 PRO A O 1
ATOM 1955 N N . VAL A 1 262 ? -10.072 -45.703 30.903 1.00 76.31 262 VAL A N 1
ATOM 1956 C CA . VAL A 1 262 ? -10.811 -45.957 32.138 1.00 76.31 262 VAL A CA 1
ATOM 1957 C C . VAL A 1 262 ? -9.929 -46.818 33.052 1.00 76.31 262 VAL A C 1
ATOM 1959 O O . VAL A 1 262 ? -9.488 -47.891 32.622 1.00 76.31 262 VAL A O 1
ATOM 1962 N N . PRO A 1 263 ? -9.649 -46.386 34.296 1.00 70.44 263 PRO A N 1
ATOM 1963 C CA . PRO A 1 263 ? -8.837 -47.169 35.214 1.00 70.44 263 PRO A CA 1
ATOM 1964 C C . PRO A 1 263 ? -9.540 -48.498 35.501 1.00 70.44 263 PRO A C 1
ATOM 1966 O O . PRO A 1 263 ? -10.686 -48.529 35.954 1.00 70.44 263 PRO A O 1
ATOM 1969 N N . LYS A 1 264 ? -8.852 -49.606 35.204 1.00 67.94 264 LYS A N 1
ATOM 1970 C CA . LYS A 1 264 ? -9.319 -50.950 35.552 1.00 67.94 264 LYS A CA 1
ATOM 1971 C C . LYS A 1 264 ? -9.318 -51.077 37.078 1.00 67.94 264 LYS A C 1
ATOM 1973 O O . LYS A 1 264 ? -8.281 -50.852 37.698 1.00 67.94 264 LYS A O 1
ATOM 1978 N N . ARG A 1 265 ? -10.488 -51.375 37.649 1.00 64.50 265 ARG A N 1
ATOM 1979 C CA . ARG A 1 265 ? -10.650 -51.767 39.056 1.00 64.50 265 ARG A CA 1
ATOM 1980 C C . ARG A 1 265 ? -10.172 -53.192 39.281 1.00 64.50 265 ARG A C 1
ATOM 1982 O O . ARG A 1 265 ? -10.337 -54.004 38.343 1.00 64.50 265 ARG A O 1
#

Solvent-accessible surface area (backbone atoms only — not comparable to full-atom values): 17108 Å² total; per-residue (Å²): 126,36,65,31,92,86,75,66,46,81,36,60,77,85,42,60,49,37,91,86,80,63,47,72,60,60,75,75,84,71,77,77,69,80,79,76,80,71,75,91,67,75,80,80,78,70,86,86,75,80,84,78,88,78,81,82,86,74,78,88,81,77,85,86,76,82,74,80,80,75,83,78,80,88,73,74,84,78,78,85,78,77,86,80,76,87,54,74,61,60,58,52,55,53,50,50,52,53,50,53,51,51,51,51,53,50,48,52,50,51,49,50,54,49,47,68,72,67,55,77,77,74,73,62,78,56,82,52,102,65,43,51,52,44,50,63,83,97,31,58,30,55,35,73,80,74,71,90,63,53,34,45,82,77,46,47,89,73,35,55,93,82,32,45,62,73,40,44,40,47,55,70,95,50,26,37,40,37,32,26,40,26,76,54,57,54,66,60,57,48,50,50,53,60,68,71,51,77,68,64,78,44,80,50,80,51,104,67,37,40,38,43,30,36,89,59,29,36,41,38,38,34,65,56,87,84,27,20,35,38,38,39,36,39,27,74,72,70,87,82,52,92,86,61,74,83,73,70,79,81,74,77,79,78,75,82,78,77,77,77,81,76,81,84,127